Protein AF-A0A1B1B073-F1 (afdb_monomer_lite)

Organism: NCBI:txid68214

pLDDT: mean 86.2, std 16.4, range [30.25, 98.25]

Sequence (247 aa):
MLGPELAAQHLEIRRRDLDYCIETGWLAPVSHVQRTVWSGDRGHRKVVEVPMYRVGDLDALKDIPGVDWEAVQATKPGRPSPLRAFAQLAPKRAAIVRAFVDELRERFGLPVWTRFANLDNLWLIDWEPALDGTPSQDDVAALLAGNPAASRFADGIQLLSAQGEAIHWARRMLQPGVACVLDTETHALWGRVMEVAVVDAASGEVLLETLVNPQTPVTEGAFGNRRVRAFPQGIGGEPEGLRHSRA

Radius of gyration: 34.1 Å; chains: 1; bounding box: 89×31×100 Å

Secondary structure (DSSP, 8-state):
-B-HHHHHHHTTS-HHHHHHHHHTTS---SEEEEEEEEETTTTEEEEEEEEEB-HHHHHGGGG-TT--HHHHHT--TTSPPTTHHHHHHSPPHHHHHHHHHHHHHHHH-S-EEEEEETTTTEEEEEEPPPTT-PSPHHHHHHHHHH-TTTGGGGGGEEES-HHHHHHHHHHHHTSTTT-EEEEEEESSTTPPEEEEEEEETTT--EEEEEE---SSPPPHHHHTTS--PPPP---------------

Structure (mmCIF, N/CA/C/O backbone):
data_AF-A0A1B1B073-F1
#
_entry.id   AF-A0A1B1B073-F1
#
loop_
_atom_site.group_PDB
_atom_site.id
_atom_site.type_symbol
_atom_site.label_atom_id
_atom_site.label_alt_id
_atom_site.label_comp_id
_atom_site.label_asym_id
_atom_site.label_entity_id
_atom_site.label_seq_id
_atom_site.pdbx_PDB_ins_code
_atom_site.Cartn_x
_atom_site.Cartn_y
_atom_site.Cartn_z
_atom_site.occupancy
_atom_site.B_iso_or_equiv
_atom_site.auth_seq_id
_atom_site.auth_comp_id
_atom_site.auth_asym_id
_atom_site.auth_atom_id
_atom_site.pdbx_PDB_model_num
ATOM 1 N N . MET A 1 1 ? 22.660 -16.228 -19.343 1.00 91.88 1 MET A N 1
ATOM 2 C CA . MET A 1 1 ? 22.114 -14.972 -18.784 1.00 91.88 1 MET A CA 1
ATOM 3 C C . MET A 1 1 ? 23.271 -14.058 -18.456 1.00 91.88 1 MET A C 1
ATOM 5 O O . MET A 1 1 ? 24.322 -14.570 -18.087 1.00 91.88 1 MET A O 1
ATOM 9 N N . LEU A 1 2 ? 23.094 -12.750 -18.595 1.00 94.94 2 LEU A N 1
ATOM 10 C CA . LEU A 1 2 ? 24.144 -11.757 -18.378 1.00 94.94 2 LEU A CA 1
ATOM 11 C C . LEU A 1 2 ? 23.746 -10.817 -17.239 1.00 94.94 2 LEU A C 1
ATOM 13 O O . LEU A 1 2 ? 22.587 -10.421 -17.151 1.00 94.94 2 LEU A O 1
ATOM 17 N N . GLY A 1 3 ? 24.703 -10.481 -16.371 1.00 93.00 3 GLY A N 1
ATOM 18 C CA . GLY A 1 3 ? 24.547 -9.378 -15.418 1.00 93.00 3 GLY A CA 1
ATOM 19 C C . GLY A 1 3 ? 24.661 -8.017 -16.123 1.00 93.00 3 GLY A C 1
ATOM 20 O O . GLY A 1 3 ? 25.022 -7.982 -17.301 1.00 93.00 3 GLY A O 1
ATOM 21 N N . PRO A 1 4 ? 24.408 -6.891 -15.439 1.00 92.50 4 PRO A N 1
ATOM 22 C CA . PRO A 1 4 ? 24.262 -5.581 -16.079 1.00 92.50 4 PRO A CA 1
ATOM 23 C C . PRO A 1 4 ? 25.490 -5.114 -16.871 1.00 92.50 4 PRO A C 1
ATOM 25 O O . PRO A 1 4 ? 25.355 -4.569 -17.963 1.00 92.50 4 PRO A O 1
ATOM 28 N N . GLU A 1 5 ? 26.699 -5.345 -16.359 1.00 94.00 5 GLU A N 1
ATOM 29 C CA . GLU A 1 5 ? 27.939 -4.948 -17.034 1.00 94.00 5 GLU A CA 1
ATOM 30 C C . GLU A 1 5 ? 28.170 -5.769 -18.307 1.00 94.00 5 GLU A C 1
ATOM 32 O O . GLU A 1 5 ? 28.489 -5.207 -19.352 1.00 94.00 5 GLU A O 1
ATOM 37 N N . LEU A 1 6 ? 27.958 -7.087 -18.237 1.00 96.31 6 LEU A N 1
ATOM 38 C CA . LEU A 1 6 ? 28.093 -7.981 -19.391 1.00 96.31 6 LEU A CA 1
ATOM 39 C C . LEU A 1 6 ? 26.977 -7.757 -20.416 1.00 96.31 6 LEU A C 1
ATOM 41 O O . LEU A 1 6 ? 27.223 -7.859 -21.610 1.00 96.31 6 LEU A O 1
ATOM 45 N N . ALA A 1 7 ? 25.766 -7.425 -19.968 1.00 96.81 7 ALA A N 1
ATOM 46 C CA . ALA A 1 7 ? 24.651 -7.084 -20.842 1.00 96.81 7 ALA A CA 1
ATOM 47 C C . ALA A 1 7 ? 24.931 -5.796 -21.632 1.00 96.81 7 ALA A C 1
ATOM 49 O O . ALA A 1 7 ? 24.713 -5.756 -22.840 1.00 96.81 7 ALA A O 1
ATOM 50 N N . ALA A 1 8 ? 25.477 -4.766 -20.976 1.00 96.56 8 ALA A N 1
ATOM 51 C CA . ALA A 1 8 ? 25.891 -3.541 -21.657 1.00 96.56 8 ALA A CA 1
ATOM 52 C C . ALA A 1 8 ? 27.023 -3.804 -22.666 1.00 96.56 8 ALA A C 1
ATOM 54 O O . ALA A 1 8 ? 26.974 -3.292 -23.781 1.00 96.56 8 ALA A O 1
ATOM 55 N N . GLN A 1 9 ? 28.000 -4.647 -22.306 1.00 97.06 9 GLN A N 1
ATOM 56 C CA . GLN A 1 9 ? 29.073 -5.065 -23.217 1.00 97.06 9 GLN A CA 1
ATOM 57 C C . GLN A 1 9 ? 28.546 -5.849 -24.423 1.00 97.06 9 GLN A C 1
ATOM 59 O O . GLN A 1 9 ? 28.964 -5.570 -25.539 1.00 97.06 9 GLN A O 1
ATOM 64 N N . HIS A 1 10 ? 27.608 -6.778 -24.218 1.00 97.19 10 HIS A N 1
ATOM 65 C CA . HIS A 1 10 ? 26.970 -7.559 -25.287 1.00 97.19 10 HIS A CA 1
ATOM 66 C C . HIS A 1 10 ? 26.254 -6.674 -26.315 1.00 97.19 10 HIS A C 1
ATOM 68 O O . HIS A 1 10 ? 26.263 -6.958 -27.509 1.00 97.19 10 HIS A O 1
ATOM 74 N N . LEU A 1 11 ? 25.651 -5.578 -25.855 1.00 96.31 11 LEU A N 1
ATOM 75 C CA . LEU A 1 11 ? 25.004 -4.588 -26.718 1.00 96.31 11 LEU A CA 1
ATOM 76 C C . LEU A 1 11 ? 25.977 -3.554 -27.303 1.00 96.31 11 LEU A C 1
ATOM 78 O O . LEU A 1 11 ? 25.573 -2.778 -28.166 1.00 96.31 11 LEU A O 1
ATOM 82 N N . GLU A 1 12 ? 27.233 -3.544 -26.849 1.00 96.31 12 GLU A N 1
ATOM 83 C CA . GLU A 1 12 ? 28.253 -2.542 -27.188 1.00 96.31 12 GLU A CA 1
ATOM 84 C C . GLU A 1 12 ? 27.826 -1.108 -26.830 1.00 96.31 12 GLU A C 1
ATOM 86 O O . GLU A 1 12 ? 28.168 -0.138 -27.503 1.00 96.31 12 GLU A O 1
ATOM 91 N N . ILE A 1 13 ? 27.073 -0.961 -25.738 1.00 95.94 13 ILE A N 1
ATOM 92 C CA . ILE A 1 13 ? 26.587 0.330 -25.237 1.00 95.94 13 ILE A CA 1
ATOM 93 C C . ILE A 1 13 ? 27.156 0.623 -23.850 1.00 95.94 13 ILE A C 1
ATOM 95 O O . ILE A 1 13 ? 27.683 -0.249 -23.152 1.00 95.94 13 ILE A O 1
ATOM 99 N N . ARG A 1 14 ? 27.032 1.870 -23.391 1.00 95.44 14 ARG A N 1
ATOM 100 C CA . ARG A 1 14 ? 27.472 2.217 -22.036 1.00 95.44 14 ARG A CA 1
ATOM 101 C C . ARG A 1 14 ? 26.496 1.630 -21.022 1.00 95.44 14 ARG A C 1
ATOM 103 O O . ARG A 1 14 ? 25.300 1.513 -21.275 1.00 95.44 14 ARG A O 1
ATOM 110 N N . ARG A 1 15 ? 26.974 1.381 -19.799 1.00 94.25 15 ARG A N 1
ATOM 111 C CA . ARG A 1 15 ? 26.125 0.899 -18.695 1.00 94.25 15 ARG A CA 1
ATOM 112 C C . ARG A 1 15 ? 24.877 1.768 -18.483 1.00 94.25 15 ARG A C 1
ATOM 114 O O . ARG A 1 15 ? 23.812 1.225 -18.217 1.00 94.25 15 ARG A O 1
ATOM 121 N N . ARG A 1 16 ? 24.999 3.089 -18.652 1.00 92.19 16 ARG A N 1
ATOM 122 C CA . ARG A 1 16 ? 23.877 4.032 -18.532 1.00 92.19 16 ARG A CA 1
ATOM 123 C C . ARG A 1 16 ? 22.846 3.903 -19.659 1.00 92.19 16 ARG A C 1
ATOM 125 O O . ARG A 1 16 ? 21.679 4.187 -19.434 1.00 92.19 16 ARG A O 1
ATOM 132 N N . ASP A 1 17 ? 23.259 3.485 -20.852 1.00 94.62 17 ASP A N 1
ATOM 133 C CA . ASP A 1 17 ? 22.340 3.270 -21.972 1.00 94.62 17 ASP A CA 1
ATOM 134 C C . ASP A 1 17 ? 21.457 2.039 -21.706 1.00 94.62 17 ASP A C 1
ATOM 136 O O . ASP A 1 17 ? 20.248 2.102 -21.906 1.00 94.62 17 ASP A O 1
ATOM 140 N N . LEU A 1 18 ? 22.026 0.981 -21.112 1.00 94.12 18 LEU A N 1
ATOM 141 C CA . LEU A 1 18 ? 21.253 -0.161 -20.609 1.00 94.12 18 LEU A CA 1
ATOM 142 C C . LEU A 1 18 ? 20.228 0.260 -19.538 1.00 94.12 18 LEU A C 1
ATOM 144 O O . LEU A 1 18 ? 19.104 -0.234 -19.548 1.00 94.12 18 LEU A O 1
ATOM 148 N N . ASP A 1 19 ? 20.579 1.199 -18.645 1.00 90.19 19 ASP A N 1
ATOM 149 C CA . ASP A 1 19 ? 19.614 1.736 -17.671 1.00 90.19 19 ASP A CA 1
ATOM 150 C C . ASP A 1 19 ? 18.426 2.409 -18.361 1.00 90.19 19 ASP A C 1
ATOM 152 O O . ASP A 1 19 ? 17.308 2.263 -17.886 1.00 90.19 19 ASP A O 1
ATOM 156 N N . TYR A 1 20 ? 18.619 3.100 -19.491 1.00 91.31 20 TYR A N 1
ATOM 157 C CA . TYR A 1 20 ? 17.497 3.692 -20.227 1.00 91.31 20 TYR A CA 1
ATOM 158 C C . TYR A 1 20 ? 16.554 2.632 -20.813 1.00 91.31 20 TYR A C 1
ATOM 160 O O . TYR A 1 20 ? 15.341 2.834 -20.791 1.00 91.31 20 TYR A O 1
ATOM 168 N N . CYS A 1 21 ? 17.065 1.486 -21.270 1.00 91.06 21 CYS A N 1
ATOM 169 C CA . CYS A 1 21 ? 16.227 0.359 -21.708 1.00 91.06 21 CYS A CA 1
ATOM 170 C C . CYS A 1 21 ? 15.388 -0.224 -20.556 1.00 91.06 21 CYS A C 1
ATOM 172 O O . CYS A 1 21 ? 14.252 -0.649 -20.756 1.00 91.06 21 CYS A O 1
ATOM 174 N N . ILE A 1 22 ? 15.927 -0.211 -19.336 1.00 87.88 22 ILE A N 1
ATOM 175 C CA . ILE A 1 22 ? 15.214 -0.651 -18.129 1.00 87.88 22 ILE A CA 1
ATOM 176 C C . ILE A 1 22 ? 14.197 0.414 -17.688 1.00 87.88 22 ILE A C 1
ATOM 178 O O . ILE A 1 22 ? 13.040 0.096 -17.424 1.00 87.88 22 ILE A O 1
ATOM 182 N N . GLU A 1 23 ? 14.596 1.690 -17.655 1.00 81.50 23 GLU A N 1
ATOM 183 C CA . GLU A 1 23 ? 13.744 2.833 -17.285 1.00 81.50 23 GLU A CA 1
ATOM 184 C C . GLU A 1 23 ? 12.533 2.970 -18.230 1.00 81.50 23 GLU A C 1
ATOM 186 O O . GLU A 1 23 ? 11.438 3.313 -17.786 1.00 81.50 23 GLU A O 1
ATOM 191 N N . THR A 1 24 ? 12.703 2.655 -19.518 1.00 83.62 24 THR A N 1
ATOM 192 C CA . THR A 1 24 ? 11.617 2.607 -20.518 1.00 83.62 24 THR A CA 1
ATOM 193 C C . THR A 1 24 ? 10.752 1.348 -20.423 1.00 83.62 24 THR A C 1
ATOM 195 O O . THR A 1 24 ? 9.650 1.315 -20.970 1.00 83.62 24 THR A O 1
ATOM 198 N N . GLY A 1 25 ? 11.203 0.324 -19.694 1.00 82.81 25 GLY A N 1
ATOM 199 C CA . GLY A 1 25 ? 10.526 -0.965 -19.568 1.00 82.81 25 GLY A CA 1
ATOM 200 C C . GLY A 1 25 ? 10.685 -1.891 -20.772 1.00 82.81 25 GLY A C 1
ATOM 201 O O . GLY A 1 25 ? 9.964 -2.880 -20.853 1.00 82.81 25 GLY A O 1
ATOM 202 N N . TRP A 1 26 ? 11.597 -1.588 -21.697 1.00 89.12 26 TRP A N 1
ATOM 203 C CA . TRP A 1 26 ? 11.923 -2.468 -22.824 1.00 89.12 26 TRP A CA 1
ATOM 204 C C . TRP A 1 26 ? 12.717 -3.700 -22.396 1.00 89.12 26 TRP A C 1
ATOM 206 O O . TRP A 1 26 ? 12.694 -4.718 -23.079 1.00 89.12 26 TRP A O 1
ATOM 216 N N . LEU A 1 27 ? 13.405 -3.613 -21.257 1.00 90.62 27 LEU A N 1
ATOM 217 C CA . LEU A 1 27 ? 14.181 -4.701 -20.683 1.00 90.62 27 LEU A CA 1
ATOM 218 C C . LEU A 1 27 ? 13.813 -4.899 -19.210 1.00 90.62 27 LEU A C 1
ATOM 220 O O . LEU A 1 27 ? 13.849 -3.953 -18.423 1.00 90.62 27 LEU A O 1
ATOM 224 N N . ALA A 1 28 ? 13.526 -6.141 -18.826 1.00 87.81 28 ALA A N 1
ATOM 225 C CA . ALA A 1 28 ? 13.315 -6.548 -17.440 1.00 87.81 28 ALA A CA 1
ATOM 226 C C . ALA A 1 28 ? 14.222 -7.742 -17.094 1.00 87.81 28 ALA A C 1
ATOM 228 O O . ALA A 1 28 ? 14.492 -8.577 -17.963 1.00 87.81 28 ALA A O 1
ATOM 229 N N . PRO A 1 29 ? 14.729 -7.843 -15.853 1.00 90.94 29 PRO A N 1
ATOM 230 C CA . PRO A 1 29 ? 15.495 -9.006 -15.433 1.00 90.94 29 PRO A CA 1
ATOM 231 C C . PRO A 1 29 ? 14.598 -10.238 -15.328 1.00 90.94 29 PRO A C 1
ATOM 233 O O . PRO A 1 29 ? 13.444 -10.155 -14.917 1.00 90.94 29 PRO A O 1
ATOM 236 N N . VAL A 1 30 ? 15.155 -11.401 -15.651 1.00 92.00 30 VAL A N 1
ATOM 237 C CA . VAL A 1 30 ? 14.448 -12.688 -15.544 1.00 92.00 30 VAL A CA 1
ATOM 238 C C . VAL A 1 30 ? 14.753 -13.427 -14.244 1.00 92.00 30 VAL A C 1
ATOM 240 O O . VAL A 1 30 ? 14.056 -14.374 -13.892 1.00 92.00 30 VAL A O 1
ATOM 243 N N . SER A 1 31 ? 15.819 -13.033 -13.547 1.00 89.50 31 SER A N 1
ATOM 244 C CA . SER A 1 31 ? 16.204 -13.565 -12.240 1.00 89.50 31 SER A CA 1
ATOM 245 C C . SER A 1 31 ? 17.196 -12.625 -11.552 1.00 89.50 31 SER A C 1
ATOM 247 O O . SER A 1 31 ? 17.778 -11.754 -12.197 1.00 89.50 31 SER A O 1
ATOM 249 N N . HIS A 1 32 ? 17.469 -12.867 -10.271 1.00 91.88 32 HIS A N 1
ATOM 250 C CA . HIS A 1 32 ? 18.504 -12.174 -9.503 1.00 91.88 32 HIS A CA 1
ATOM 251 C C . HIS A 1 32 ? 19.508 -13.182 -8.935 1.00 91.88 32 HIS A C 1
ATOM 253 O O . HIS A 1 32 ? 19.156 -14.326 -8.649 1.00 91.88 32 HIS A O 1
ATOM 259 N N . VAL A 1 33 ? 20.770 -12.773 -8.792 1.00 91.19 33 VAL A N 1
ATOM 260 C CA . VAL A 1 33 ? 21.813 -13.567 -8.123 1.00 91.19 33 VAL A CA 1
ATOM 261 C C . VAL A 1 33 ? 22.460 -12.757 -7.011 1.00 91.19 33 VAL A C 1
ATOM 263 O O . VAL A 1 33 ? 22.791 -11.587 -7.195 1.00 91.19 33 VAL A O 1
ATOM 266 N N . GLN A 1 34 ? 22.673 -13.378 -5.855 1.00 90.81 34 GLN A N 1
ATOM 267 C CA . GLN A 1 34 ? 23.371 -12.729 -4.752 1.00 90.81 34 GLN A CA 1
ATOM 268 C C . GLN A 1 34 ? 24.872 -12.690 -5.024 1.00 90.81 34 GLN A C 1
ATOM 270 O O . GLN A 1 34 ? 25.499 -13.705 -5.334 1.00 90.81 34 GLN A O 1
ATOM 275 N N . ARG A 1 35 ? 25.467 -11.507 -4.885 1.00 87.00 35 ARG A N 1
ATOM 276 C CA . ARG A 1 35 ? 26.902 -11.297 -5.040 1.00 87.00 35 ARG A CA 1
ATOM 277 C C . ARG A 1 35 ? 27.448 -10.526 -3.854 1.00 87.00 35 ARG A C 1
ATOM 279 O O . ARG A 1 35 ? 26.943 -9.469 -3.493 1.00 87.00 35 ARG A O 1
ATOM 286 N N . THR A 1 36 ? 28.533 -11.027 -3.281 1.00 88.25 36 THR A N 1
ATOM 287 C CA . THR A 1 36 ? 29.285 -10.284 -2.270 1.00 88.25 36 THR A CA 1
ATOM 288 C C . THR A 1 36 ? 30.206 -9.292 -2.968 1.00 88.25 36 THR A C 1
ATOM 290 O O . THR A 1 36 ? 31.103 -9.688 -3.713 1.00 88.25 36 THR A O 1
ATOM 293 N N . VAL A 1 37 ? 29.988 -8.005 -2.720 1.00 82.75 37 VAL A N 1
ATOM 294 C CA . VAL A 1 37 ? 30.794 -6.895 -3.235 1.00 82.75 37 VAL A CA 1
ATOM 295 C C . VAL A 1 37 ? 31.501 -6.171 -2.094 1.00 82.75 37 VAL A C 1
ATOM 297 O O . VAL A 1 37 ? 31.100 -6.249 -0.931 1.00 82.75 37 VAL A O 1
ATOM 300 N N . TRP A 1 38 ? 32.583 -5.478 -2.430 1.00 78.00 38 TRP A N 1
ATOM 301 C CA . TRP A 1 38 ? 33.307 -4.608 -1.511 1.00 78.00 38 TRP A CA 1
ATOM 302 C C . TRP A 1 38 ? 32.765 -3.184 -1.644 1.00 78.00 38 TRP A C 1
ATOM 304 O O . TRP A 1 38 ? 32.666 -2.679 -2.760 1.00 78.00 38 TRP A O 1
ATOM 314 N N . SER A 1 39 ? 32.377 -2.555 -0.533 1.00 75.75 39 SER A N 1
ATOM 315 C CA . SER A 1 39 ? 31.729 -1.238 -0.536 1.00 75.75 39 SER A CA 1
ATOM 316 C C . SER A 1 39 ? 32.400 -0.260 0.434 1.00 75.75 39 SER A C 1
ATOM 318 O O . SER A 1 39 ? 32.726 -0.618 1.569 1.00 75.75 39 SER A O 1
ATOM 320 N N . GLY A 1 40 ? 32.538 0.996 -0.006 1.00 67.94 40 GLY A N 1
ATOM 321 C CA . GLY A 1 40 ? 33.050 2.132 0.771 1.00 67.94 40 GLY A CA 1
ATOM 322 C C . GLY A 1 40 ? 34.578 2.208 0.903 1.00 67.94 40 GLY A C 1
ATOM 323 O O . GLY A 1 40 ? 35.280 1.213 0.743 1.00 67.94 40 GLY A O 1
ATOM 324 N N . ASP A 1 41 ? 35.082 3.393 1.265 1.00 63.00 41 ASP A N 1
ATOM 325 C CA . ASP A 1 41 ? 36.524 3.706 1.335 1.00 63.00 41 ASP A CA 1
ATOM 326 C C . ASP A 1 41 ? 37.293 2.892 2.386 1.00 63.00 41 ASP A C 1
ATOM 328 O O . ASP A 1 41 ? 38.488 2.652 2.245 1.00 63.00 41 ASP A O 1
ATOM 332 N N . ARG A 1 42 ? 36.610 2.438 3.445 1.00 65.69 42 ARG A N 1
ATOM 333 C CA . ARG A 1 42 ? 37.186 1.547 4.472 1.00 65.69 42 ARG A CA 1
ATOM 334 C C . ARG A 1 42 ? 36.864 0.075 4.258 1.00 65.69 42 ARG A C 1
ATOM 336 O O . ARG A 1 42 ? 37.293 -0.744 5.059 1.00 65.69 42 ARG A O 1
ATOM 343 N N . GLY A 1 43 ? 36.123 -0.241 3.197 1.00 66.38 43 GLY A N 1
ATOM 344 C CA . GLY A 1 43 ? 35.931 -1.595 2.727 1.00 66.38 43 GLY A CA 1
ATOM 345 C C . GLY A 1 43 ? 35.191 -2.526 3.681 1.00 66.38 43 GLY A C 1
ATOM 346 O O . GLY A 1 43 ? 35.775 -3.131 4.573 1.00 66.38 43 GLY A O 1
ATOM 347 N N . HIS A 1 44 ? 33.895 -2.704 3.455 1.00 79.62 44 HIS A N 1
ATOM 348 C CA . HIS A 1 44 ? 33.149 -3.799 4.068 1.00 79.62 44 HIS A CA 1
ATOM 349 C C . HIS A 1 44 ? 32.492 -4.661 2.993 1.00 79.62 44 HIS A C 1
ATOM 351 O O . HIS A 1 44 ? 32.152 -4.191 1.903 1.00 79.62 44 HIS A O 1
ATOM 357 N N . ARG A 1 45 ? 32.324 -5.949 3.308 1.00 83.38 45 ARG A N 1
ATOM 358 C CA . ARG A 1 45 ? 31.571 -6.881 2.468 1.00 83.38 45 ARG A CA 1
ATOM 359 C C . ARG A 1 45 ? 30.087 -6.556 2.575 1.00 83.38 45 ARG A C 1
ATOM 361 O O . ARG A 1 45 ? 29.532 -6.564 3.669 1.00 83.38 45 ARG A O 1
ATOM 368 N N . LYS A 1 46 ? 29.454 -6.320 1.432 1.00 82.62 46 LYS A N 1
ATOM 369 C CA . LYS A 1 46 ? 28.006 -6.173 1.296 1.00 82.62 46 LYS A CA 1
ATOM 370 C C . LYS A 1 46 ? 27.501 -7.236 0.327 1.00 82.62 46 LYS A C 1
ATOM 372 O O . LYS A 1 46 ? 28.083 -7.412 -0.740 1.00 82.62 46 LYS A O 1
ATOM 377 N N . VAL A 1 47 ? 26.435 -7.942 0.689 1.00 84.25 47 VAL A N 1
ATOM 378 C CA . VAL A 1 47 ? 25.709 -8.809 -0.248 1.00 84.25 47 VAL A CA 1
ATOM 379 C C . VAL A 1 47 ? 24.733 -7.923 -1.015 1.00 84.25 47 VAL A C 1
ATOM 381 O O . VAL A 1 47 ? 23.990 -7.150 -0.411 1.00 84.25 47 VAL A O 1
ATOM 384 N N . VAL A 1 48 ? 24.784 -7.984 -2.341 1.00 83.06 48 VAL A N 1
ATOM 385 C CA . VAL A 1 48 ? 23.870 -7.270 -3.236 1.00 83.06 48 VAL A CA 1
ATOM 386 C C . VAL A 1 48 ? 23.201 -8.259 -4.173 1.00 83.06 48 VAL A C 1
ATOM 388 O O . VAL A 1 48 ? 23.810 -9.254 -4.568 1.00 83.06 48 VAL A O 1
ATOM 391 N N . GLU A 1 49 ? 21.962 -7.976 -4.545 1.00 86.88 49 GLU A N 1
ATOM 392 C CA . GLU A 1 49 ? 21.272 -8.720 -5.590 1.00 86.88 49 GLU A CA 1
ATOM 393 C C . GLU A 1 49 ? 21.595 -8.113 -6.951 1.00 86.88 49 GLU A C 1
ATOM 395 O O . GLU A 1 49 ? 21.473 -6.907 -7.166 1.00 86.88 49 GLU A O 1
ATOM 400 N N . VAL A 1 50 ? 22.071 -8.956 -7.862 1.00 88.69 50 VAL A N 1
ATOM 401 C CA . VAL A 1 50 ? 22.458 -8.567 -9.215 1.00 88.69 50 VAL A CA 1
ATOM 402 C C . VAL A 1 50 ? 21.398 -9.084 -10.189 1.00 88.69 50 VAL A C 1
ATOM 404 O O . VAL A 1 50 ? 21.200 -10.301 -10.256 1.00 88.69 50 VAL A O 1
ATOM 407 N N . PRO A 1 51 ? 20.723 -8.203 -10.949 1.00 91.88 51 PRO A N 1
ATOM 408 C CA . PRO A 1 51 ? 19.736 -8.619 -11.938 1.00 91.88 51 PRO A CA 1
ATOM 409 C C . PRO A 1 51 ? 20.395 -9.331 -13.121 1.00 91.88 51 PRO A C 1
ATOM 411 O O . PRO A 1 51 ? 21.468 -8.936 -13.582 1.00 91.88 51 PRO A O 1
ATOM 414 N N . MET A 1 52 ? 19.732 -10.367 -13.628 1.00 96.19 52 MET A N 1
ATOM 415 C CA . MET A 1 52 ? 20.198 -11.199 -14.734 1.00 96.19 52 MET A CA 1
ATOM 416 C C . MET A 1 52 ? 19.227 -11.129 -15.912 1.00 96.19 52 MET A C 1
ATOM 418 O O . MET A 1 52 ? 18.019 -11.293 -15.744 1.00 96.19 52 MET A O 1
ATOM 422 N N . TYR A 1 53 ? 19.771 -10.953 -17.114 1.00 95.31 53 TYR A N 1
ATOM 423 C CA . TYR A 1 53 ? 19.014 -10.791 -18.359 1.00 95.31 53 TYR A CA 1
ATOM 424 C C . TYR A 1 53 ? 19.251 -11.974 -19.304 1.00 95.31 53 TYR A C 1
ATOM 426 O O . TYR A 1 53 ? 20.358 -12.536 -19.352 1.00 95.31 53 TYR A O 1
ATOM 434 N N . ARG A 1 54 ? 18.233 -12.385 -20.068 1.00 96.06 54 ARG A N 1
ATOM 435 C CA . ARG A 1 54 ? 18.430 -13.371 -21.143 1.00 96.06 54 ARG A CA 1
ATOM 436 C C . ARG A 1 54 ? 19.074 -12.683 -22.337 1.00 96.06 54 ARG A C 1
ATOM 438 O O . ARG A 1 54 ? 18.766 -11.540 -22.638 1.00 96.06 54 ARG A O 1
ATOM 445 N N . VAL A 1 55 ? 19.953 -13.407 -23.027 1.00 96.44 55 VAL A N 1
ATOM 446 C CA . VAL A 1 55 ? 20.631 -12.889 -24.226 1.00 96.44 55 VAL A CA 1
ATOM 447 C C . VAL A 1 55 ? 19.616 -12.573 -25.327 1.00 96.44 55 VAL A C 1
ATOM 449 O O . VAL A 1 55 ? 19.698 -11.508 -25.915 1.00 96.44 55 VAL A O 1
ATOM 452 N N . GLY A 1 56 ? 18.590 -13.416 -25.503 1.00 94.81 56 GLY A N 1
ATOM 453 C CA . GLY A 1 56 ? 17.519 -13.154 -26.472 1.00 94.81 56 GLY A CA 1
ATOM 454 C C . GLY A 1 56 ? 16.741 -11.859 -26.208 1.00 94.81 56 GLY A C 1
ATOM 455 O O . GLY A 1 56 ? 16.442 -11.143 -27.155 1.00 94.81 56 GLY A O 1
ATOM 456 N N . ASP A 1 57 ? 16.481 -11.513 -24.940 1.00 93.88 57 ASP A N 1
ATOM 457 C CA . ASP A 1 57 ? 15.805 -10.252 -24.589 1.00 93.88 57 ASP A CA 1
ATOM 458 C C . ASP A 1 57 ? 16.702 -9.039 -24.885 1.00 93.88 57 ASP A C 1
ATOM 460 O O . ASP A 1 57 ? 16.208 -7.976 -25.243 1.00 93.88 57 ASP A O 1
ATOM 464 N N . LEU A 1 58 ? 18.027 -9.196 -24.755 1.00 96.38 58 LEU A N 1
ATOM 465 C CA . LEU A 1 58 ? 18.995 -8.161 -25.123 1.00 96.38 58 LEU A CA 1
ATOM 466 C C . LEU A 1 58 ? 19.063 -7.991 -26.643 1.00 96.38 58 LEU A C 1
ATOM 468 O O . LEU A 1 58 ? 19.007 -6.865 -27.124 1.00 96.38 58 LEU A O 1
ATOM 472 N N . ASP A 1 59 ? 19.152 -9.086 -27.398 1.00 95.88 59 ASP A N 1
ATOM 473 C CA . ASP A 1 59 ? 19.207 -9.039 -28.861 1.00 95.88 59 ASP A CA 1
ATOM 474 C C . ASP A 1 59 ? 17.947 -8.388 -29.446 1.00 95.88 59 ASP A C 1
ATOM 476 O O . ASP A 1 59 ? 18.058 -7.517 -30.307 1.00 95.88 59 ASP A O 1
ATOM 480 N N . ALA A 1 60 ? 16.773 -8.707 -28.891 1.00 94.25 60 ALA A N 1
ATOM 481 C CA . ALA A 1 60 ? 15.493 -8.127 -29.295 1.00 94.25 60 ALA A CA 1
ATOM 482 C C . ALA A 1 60 ? 15.411 -6.599 -29.109 1.00 94.25 60 ALA A C 1
ATOM 484 O O . ALA A 1 60 ? 14.599 -5.946 -29.764 1.00 94.25 60 ALA A O 1
ATOM 485 N N . LEU A 1 61 ? 16.251 -5.993 -28.255 1.00 94.38 61 LEU A N 1
ATOM 486 C CA . LEU A 1 61 ? 16.291 -4.533 -28.126 1.00 94.38 61 LEU A CA 1
ATOM 487 C C . LEU A 1 61 ? 16.696 -3.867 -29.443 1.00 94.38 61 LEU A C 1
ATOM 489 O O . LEU A 1 61 ? 16.153 -2.815 -29.776 1.00 94.38 61 LEU A O 1
ATOM 493 N N . LYS A 1 62 ? 17.602 -4.486 -30.212 1.00 91.12 62 LYS A N 1
ATOM 494 C CA . LYS A 1 62 ? 18.102 -3.931 -31.481 1.00 91.12 62 LYS A CA 1
ATOM 495 C C . LYS A 1 62 ? 17.003 -3.785 -32.538 1.00 91.12 62 LYS A C 1
ATOM 497 O O . LYS A 1 62 ? 17.143 -2.972 -33.446 1.00 91.12 62 LYS A O 1
ATOM 502 N N . ASP A 1 63 ? 15.895 -4.499 -32.363 1.00 92.19 63 ASP A N 1
ATOM 503 C CA . ASP A 1 63 ? 14.751 -4.483 -33.271 1.00 92.19 63 ASP A CA 1
ATOM 504 C C . ASP A 1 63 ? 13.695 -3.425 -32.899 1.00 92.19 63 ASP A C 1
ATOM 506 O O . ASP A 1 63 ? 12.684 -3.296 -33.591 1.00 92.19 63 ASP A O 1
ATOM 510 N N . ILE A 1 64 ? 13.896 -2.651 -31.822 1.00 89.94 64 ILE A N 1
ATOM 511 C CA . ILE A 1 64 ? 12.937 -1.622 -31.392 1.00 89.94 64 ILE A CA 1
ATOM 512 C C . ILE A 1 64 ? 12.813 -0.527 -32.466 1.00 89.94 64 ILE A C 1
ATOM 514 O O . ILE A 1 64 ? 13.787 0.185 -32.739 1.00 89.94 64 ILE A O 1
ATOM 518 N N . PRO A 1 65 ? 11.612 -0.322 -33.045 1.00 87.75 65 PRO A N 1
ATOM 519 C CA . PRO A 1 65 ? 11.416 0.674 -34.089 1.00 87.75 65 PRO A CA 1
ATOM 520 C C . PRO A 1 65 ? 11.711 2.097 -33.607 1.00 87.75 65 PRO A C 1
ATOM 522 O O . PRO A 1 65 ? 11.308 2.503 -32.517 1.00 87.75 65 PRO A O 1
ATOM 525 N N . GLY A 1 66 ? 12.368 2.883 -34.460 1.00 88.50 66 GLY A N 1
ATOM 526 C CA . GLY A 1 66 ? 12.649 4.298 -34.201 1.00 88.50 66 GLY A CA 1
ATOM 527 C C . GLY A 1 66 ? 13.871 4.566 -33.320 1.00 88.50 66 GLY A C 1
ATOM 528 O O . GLY A 1 66 ? 14.174 5.731 -33.065 1.00 88.50 66 GLY A O 1
ATOM 529 N N . VAL A 1 67 ? 14.591 3.529 -32.883 1.00 92.25 67 VAL A N 1
ATOM 530 C CA . VAL A 1 67 ? 15.865 3.672 -32.172 1.00 92.25 67 VAL A CA 1
ATOM 531 C C . VAL A 1 67 ? 17.026 3.500 -33.149 1.00 92.25 67 VAL A C 1
ATOM 533 O O . VAL A 1 67 ? 17.173 2.461 -33.785 1.00 92.25 67 VAL A O 1
ATOM 536 N N . ASP A 1 68 ? 17.878 4.518 -33.241 1.00 93.88 68 ASP A N 1
ATOM 537 C CA . ASP A 1 68 ? 19.147 4.439 -33.968 1.00 93.88 68 ASP A CA 1
ATOM 538 C C . ASP A 1 68 ? 20.216 3.795 -33.071 1.00 93.88 68 ASP A C 1
ATOM 540 O O . ASP A 1 68 ? 20.910 4.469 -32.303 1.00 93.88 68 ASP A O 1
ATOM 544 N N . TRP A 1 69 ? 20.303 2.465 -33.119 1.00 94.31 69 TRP A N 1
ATOM 545 C CA . TRP A 1 69 ? 21.227 1.695 -32.284 1.00 94.31 69 TRP A CA 1
ATOM 546 C C . TRP A 1 69 ? 22.698 1.944 -32.614 1.00 94.31 69 TRP A C 1
ATOM 548 O O . TRP A 1 69 ? 23.526 1.915 -31.703 1.00 94.31 69 TRP A O 1
ATOM 558 N N . GLU A 1 70 ? 23.023 2.268 -33.865 1.00 94.50 70 GLU A N 1
ATOM 559 C CA . GLU A 1 70 ? 24.385 2.630 -34.263 1.00 94.50 70 GLU A CA 1
ATOM 560 C C . GLU A 1 70 ? 24.805 3.946 -33.588 1.00 94.50 70 GLU A C 1
ATOM 562 O O . GLU A 1 70 ? 25.883 4.037 -32.993 1.00 94.50 70 GLU A O 1
ATOM 567 N N . ALA A 1 71 ? 23.917 4.947 -33.559 1.00 95.00 71 ALA A N 1
ATOM 568 C CA . ALA A 1 71 ? 24.165 6.188 -32.828 1.00 95.00 71 ALA A CA 1
ATOM 569 C C . ALA A 1 71 ? 24.287 5.970 -31.310 1.00 95.00 71 ALA A C 1
ATOM 571 O O . ALA A 1 71 ? 25.104 6.625 -30.649 1.00 95.00 71 ALA A O 1
ATOM 572 N N . VAL A 1 72 ? 23.502 5.051 -30.734 1.00 95.69 72 VAL A N 1
ATOM 573 C CA . VAL A 1 72 ? 23.614 4.693 -29.310 1.00 95.69 72 VAL A CA 1
ATOM 574 C C . VAL A 1 72 ? 24.991 4.089 -29.017 1.00 95.69 72 VAL A C 1
ATOM 576 O O . VAL A 1 72 ? 25.676 4.578 -28.115 1.00 95.69 72 VAL A O 1
ATOM 579 N N . GLN A 1 73 ? 25.435 3.107 -29.805 1.00 95.62 73 GLN A N 1
ATOM 580 C CA . GLN A 1 73 ? 26.755 2.473 -29.669 1.00 95.62 73 GLN A CA 1
ATOM 581 C C . GLN A 1 73 ? 27.905 3.476 -29.856 1.00 95.62 73 GLN A C 1
ATOM 583 O O . GLN A 1 73 ? 28.881 3.472 -29.105 1.00 95.62 73 GLN A O 1
ATOM 588 N N . ALA A 1 74 ? 27.767 4.419 -30.793 1.00 95.81 74 ALA A N 1
ATOM 589 C CA . ALA A 1 74 ? 28.763 5.458 -31.053 1.00 95.81 74 ALA A CA 1
ATOM 590 C C . ALA A 1 74 ? 28.801 6.586 -29.994 1.00 95.81 74 ALA A C 1
ATOM 592 O O . ALA A 1 74 ? 29.619 7.515 -30.093 1.00 95.81 74 ALA A O 1
ATOM 593 N N . THR A 1 75 ? 27.931 6.562 -28.975 1.00 95.44 75 THR A N 1
ATOM 594 C CA . THR A 1 75 ? 27.808 7.684 -28.036 1.00 95.44 75 THR A CA 1
ATOM 595 C C . THR A 1 75 ? 29.028 7.808 -27.113 1.00 95.44 75 THR A C 1
ATOM 597 O O . THR A 1 75 ? 29.280 6.994 -26.225 1.00 95.44 75 THR A O 1
ATOM 600 N N . LYS A 1 76 ? 29.757 8.922 -27.246 1.00 90.56 76 LYS A N 1
ATOM 601 C CA . LYS A 1 76 ? 30.967 9.212 -26.456 1.00 90.56 76 LYS A CA 1
ATOM 602 C C . LYS A 1 76 ? 30.672 9.487 -24.967 1.00 90.56 76 LYS A C 1
ATOM 604 O O . LYS A 1 76 ? 29.594 9.991 -24.627 1.00 90.56 76 LYS A O 1
ATOM 609 N N . PRO A 1 77 ? 31.633 9.241 -24.054 1.00 88.19 77 PRO A N 1
ATOM 610 C CA . PRO A 1 77 ? 31.534 9.673 -22.658 1.00 88.19 77 PRO A CA 1
ATOM 611 C C . PRO A 1 77 ? 31.202 11.168 -22.527 1.00 88.19 77 PRO A C 1
ATOM 613 O O . PRO A 1 77 ? 31.686 11.994 -23.299 1.00 88.19 77 PRO A O 1
ATOM 616 N N . GLY A 1 78 ? 30.334 11.517 -21.574 1.00 87.75 78 GLY A N 1
ATOM 617 C CA . GLY A 1 78 ? 29.879 12.896 -21.345 1.00 87.75 78 GLY A CA 1
ATOM 618 C C . GLY A 1 78 ? 28.838 13.423 -22.343 1.00 87.75 78 GLY A C 1
ATOM 619 O O . GLY A 1 78 ? 28.275 14.492 -22.118 1.00 87.75 78 GLY A O 1
ATOM 620 N N . ARG A 1 79 ? 28.530 12.689 -23.424 1.00 91.88 79 ARG A N 1
ATOM 621 C CA . ARG A 1 79 ? 27.441 13.040 -24.348 1.00 91.88 79 ARG A CA 1
ATOM 622 C C . ARG A 1 79 ? 26.122 12.373 -23.937 1.00 91.88 79 ARG A C 1
ATOM 624 O O . ARG A 1 79 ? 26.140 11.213 -23.503 1.00 91.88 79 ARG A O 1
ATOM 631 N N . PRO A 1 80 ? 24.984 13.085 -24.063 1.00 90.38 80 PRO A N 1
ATOM 632 C CA . PRO A 1 80 ? 23.676 12.512 -23.774 1.00 90.38 80 PRO A CA 1
ATOM 633 C C . PRO A 1 80 ? 23.375 11.365 -24.743 1.00 90.38 80 PRO A C 1
ATOM 635 O O . PRO A 1 80 ? 23.676 11.458 -25.928 1.00 90.38 80 PRO A O 1
ATOM 638 N N . SER A 1 81 ? 22.796 10.287 -24.217 1.00 92.69 81 SER A N 1
ATOM 639 C CA . SER A 1 81 ? 22.348 9.140 -25.011 1.00 92.69 81 SER A CA 1
ATOM 640 C C . SER A 1 81 ? 21.155 9.497 -25.902 1.00 92.69 81 SER A C 1
ATOM 642 O O . SER A 1 81 ? 20.250 10.174 -25.399 1.00 92.69 81 SER A O 1
ATOM 644 N N . PRO A 1 82 ? 21.068 8.979 -27.141 1.00 92.50 82 PRO A N 1
ATOM 645 C CA . PRO A 1 82 ? 19.829 8.997 -27.922 1.00 92.50 82 PRO A CA 1
ATOM 646 C C . PRO A 1 82 ? 18.654 8.343 -27.176 1.00 92.50 82 PRO A C 1
ATOM 648 O O . PRO A 1 82 ? 17.529 8.840 -27.231 1.00 92.50 82 PRO A O 1
ATOM 651 N N . LEU A 1 83 ? 18.923 7.308 -26.366 1.00 92.31 83 LEU A N 1
ATOM 652 C CA . LEU A 1 83 ? 17.902 6.621 -25.563 1.00 92.31 83 LEU A CA 1
ATOM 653 C C . LEU A 1 83 ? 17.259 7.518 -24.493 1.00 92.31 83 LEU A C 1
ATOM 655 O O . LEU A 1 83 ? 16.162 7.234 -24.012 1.00 92.31 83 LEU A O 1
ATOM 659 N N . ARG A 1 84 ? 17.900 8.641 -24.137 1.00 88.69 84 ARG A N 1
ATOM 660 C CA . ARG A 1 84 ? 17.379 9.578 -23.134 1.00 88.69 84 ARG A CA 1
ATOM 661 C C . ARG A 1 84 ? 16.020 10.162 -23.532 1.00 88.69 84 ARG A C 1
ATOM 663 O O . ARG A 1 84 ? 15.217 10.431 -22.642 1.00 88.69 84 ARG A O 1
ATOM 670 N N . ALA A 1 85 ? 15.768 10.371 -24.825 1.00 86.12 85 ALA A N 1
ATOM 671 C CA . ALA A 1 85 ? 14.494 10.909 -25.305 1.00 86.12 85 ALA A CA 1
ATOM 672 C C . ALA A 1 85 ? 13.327 9.965 -24.974 1.00 86.12 85 ALA A C 1
ATOM 674 O O . ALA A 1 85 ? 12.286 10.408 -24.497 1.00 86.12 85 ALA A O 1
ATOM 675 N N . PHE A 1 86 ? 13.538 8.658 -25.125 1.00 83.31 86 PHE A N 1
ATOM 676 C CA . PHE A 1 86 ? 12.534 7.639 -24.823 1.00 83.31 86 PHE A CA 1
ATOM 677 C C . PHE A 1 86 ? 12.304 7.491 -23.318 1.00 83.31 86 PHE A C 1
ATOM 679 O O . PHE A 1 86 ? 11.163 7.404 -22.870 1.00 83.31 86 PHE A O 1
ATOM 686 N N . ALA A 1 87 ? 13.365 7.564 -22.512 1.00 76.00 87 ALA A N 1
ATOM 687 C CA . ALA A 1 87 ? 13.242 7.519 -21.056 1.00 76.00 87 ALA A CA 1
ATOM 688 C C . ALA A 1 87 ? 12.500 8.735 -20.467 1.00 76.00 87 ALA A C 1
ATOM 690 O O . ALA A 1 87 ? 11.852 8.616 -19.433 1.00 76.00 87 ALA A O 1
ATOM 691 N N . GLN A 1 88 ? 12.560 9.906 -21.113 1.00 70.38 88 GLN A N 1
ATOM 692 C CA . GLN A 1 88 ? 11.754 11.068 -20.708 1.00 70.38 88 GLN A CA 1
ATOM 693 C C . GLN A 1 88 ? 10.259 10.884 -20.985 1.00 70.38 88 GLN A C 1
ATOM 695 O O . GLN A 1 88 ? 9.440 11.446 -20.259 1.00 70.38 88 GLN A O 1
ATOM 700 N N . LEU A 1 89 ? 9.919 10.122 -22.027 1.00 66.94 89 LEU A N 1
ATOM 701 C CA . LEU A 1 89 ? 8.540 9.815 -22.405 1.00 66.94 89 LEU A CA 1
ATOM 702 C C . LEU A 1 89 ? 7.952 8.673 -21.566 1.00 66.94 89 LEU A C 1
ATOM 704 O O . LEU A 1 89 ? 6.735 8.587 -21.419 1.00 66.94 89 LEU A O 1
ATOM 708 N N . ALA A 1 90 ? 8.799 7.816 -20.994 1.00 67.62 90 ALA A N 1
ATOM 709 C CA . ALA A 1 90 ? 8.358 6.751 -20.111 1.00 67.62 90 ALA A CA 1
ATOM 710 C C . ALA A 1 90 ? 7.770 7.322 -18.801 1.00 67.62 90 ALA A C 1
ATOM 712 O O . ALA A 1 90 ? 8.384 8.182 -18.155 1.00 67.62 90 ALA A O 1
ATOM 713 N N . PRO A 1 91 ? 6.588 6.852 -18.363 1.00 71.81 91 PRO A N 1
ATOM 714 C CA . PRO A 1 91 ? 6.007 7.295 -17.106 1.00 71.81 91 PRO A CA 1
ATOM 715 C C . PRO A 1 91 ? 6.914 6.901 -15.932 1.00 71.81 91 PRO A C 1
ATOM 717 O O . PRO A 1 91 ? 7.310 5.749 -15.769 1.00 71.81 91 PRO A O 1
ATOM 720 N N . LYS A 1 92 ? 7.253 7.880 -15.086 1.00 83.81 92 LYS A N 1
ATOM 721 C CA . LYS A 1 92 ? 8.095 7.658 -13.899 1.00 83.81 92 LYS A CA 1
ATOM 722 C C . LYS A 1 92 ? 7.391 6.731 -12.901 1.00 83.81 92 LYS A C 1
ATOM 724 O O . LYS A 1 92 ? 6.170 6.789 -12.777 1.00 83.81 92 LYS A O 1
ATOM 729 N N . ARG A 1 93 ? 8.160 6.001 -12.076 1.00 86.6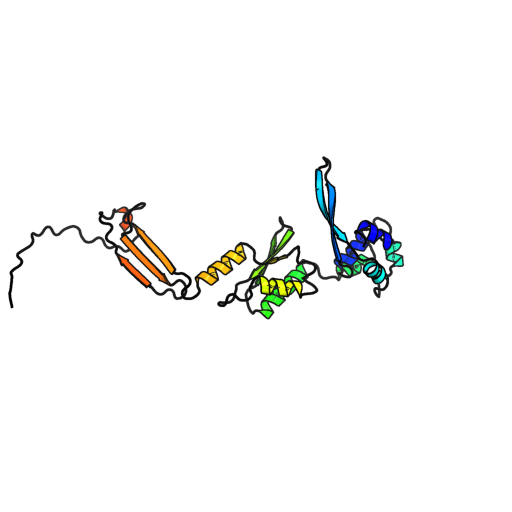9 93 ARG A N 1
ATOM 730 C CA . ARG A 1 93 ? 7.649 5.139 -10.979 1.00 86.69 93 ARG A CA 1
ATOM 731 C C . ARG A 1 93 ? 6.535 5.803 -10.164 1.00 86.69 93 ARG A C 1
ATOM 733 O O . ARG A 1 93 ? 5.509 5.186 -9.928 1.00 86.69 93 ARG A O 1
ATOM 740 N N . ALA A 1 94 ? 6.700 7.072 -9.787 1.00 90.56 94 ALA A N 1
ATOM 741 C CA . ALA A 1 94 ? 5.686 7.813 -9.032 1.00 90.56 94 ALA A CA 1
ATOM 742 C C . ALA A 1 94 ? 4.342 7.947 -9.772 1.00 90.56 94 ALA A C 1
ATOM 744 O O . ALA A 1 94 ? 3.293 7.853 -9.147 1.00 90.56 94 ALA A O 1
ATOM 745 N N . ALA A 1 95 ? 4.367 8.174 -11.088 1.00 92.50 95 ALA A N 1
ATOM 746 C CA . ALA A 1 95 ? 3.156 8.255 -11.901 1.00 92.50 95 ALA A CA 1
ATOM 747 C C . ALA A 1 95 ? 2.490 6.880 -12.027 1.00 92.50 95 ALA A C 1
ATOM 749 O O . ALA A 1 95 ? 1.277 6.779 -11.901 1.00 92.50 95 ALA A O 1
ATOM 750 N N . ILE A 1 96 ? 3.292 5.826 -12.193 1.00 93.44 96 ILE A N 1
ATOM 751 C CA . ILE A 1 96 ? 2.808 4.443 -12.286 1.00 93.44 96 ILE A CA 1
ATOM 752 C C . ILE A 1 96 ? 2.159 3.991 -10.973 1.00 93.44 96 ILE A C 1
ATOM 754 O O . ILE A 1 96 ? 1.052 3.466 -10.995 1.00 93.44 96 ILE A O 1
ATOM 758 N N . VAL A 1 97 ? 2.799 4.243 -9.826 1.00 95.69 97 VAL A N 1
ATOM 759 C CA . VAL A 1 97 ? 2.230 3.917 -8.507 1.00 95.69 97 VAL A CA 1
ATOM 760 C C . VAL A 1 97 ? 0.922 4.670 -8.273 1.00 95.69 97 VAL A C 1
ATOM 762 O O . VAL A 1 97 ? -0.042 4.084 -7.798 1.00 95.69 97 VAL A O 1
ATOM 765 N N . ARG A 1 98 ? 0.856 5.956 -8.634 1.00 96.56 98 ARG A N 1
ATOM 766 C CA . ARG A 1 98 ? -0.381 6.741 -8.505 1.00 96.56 98 ARG A CA 1
ATOM 767 C C . ARG A 1 98 ? -1.495 6.213 -9.406 1.00 96.56 98 ARG A C 1
ATOM 769 O O . ARG A 1 98 ? -2.606 6.071 -8.925 1.00 96.56 98 ARG A O 1
ATOM 776 N N . ALA A 1 99 ? -1.182 5.852 -10.649 1.00 96.31 99 ALA A N 1
ATOM 777 C CA . ALA A 1 99 ? -2.154 5.247 -11.556 1.00 96.31 99 ALA A CA 1
ATOM 778 C C . ALA A 1 99 ? -2.692 3.912 -11.014 1.00 96.31 99 ALA A C 1
ATOM 780 O O . ALA A 1 99 ? -3.887 3.661 -11.086 1.00 96.31 99 ALA A O 1
ATOM 781 N N . PHE A 1 100 ? -1.833 3.084 -10.412 1.00 97.38 100 PHE A N 1
ATOM 782 C CA . PHE A 1 100 ? -2.265 1.852 -9.746 1.00 97.38 100 PHE A CA 1
ATOM 783 C C . PHE A 1 100 ? -3.165 2.125 -8.529 1.00 97.38 100 PHE A C 1
ATOM 785 O O . PHE A 1 100 ? -4.147 1.427 -8.303 1.00 97.38 100 PHE A O 1
ATOM 792 N N . VAL A 1 101 ? -2.867 3.167 -7.750 1.00 97.94 101 VAL A N 1
ATOM 793 C CA . VAL A 1 101 ? -3.729 3.601 -6.638 1.00 97.94 101 VAL A CA 1
ATOM 794 C C . VAL A 1 101 ? -5.089 4.082 -7.141 1.00 97.94 101 VAL A C 1
ATOM 796 O O . VAL A 1 101 ? -6.101 3.784 -6.513 1.00 97.94 101 VAL A O 1
ATOM 799 N N . ASP A 1 102 ? -5.130 4.798 -8.263 1.00 97.62 102 ASP A N 1
ATOM 800 C CA . ASP A 1 102 ? -6.387 5.223 -8.880 1.00 97.62 102 ASP A CA 1
ATOM 801 C C . ASP A 1 102 ? -7.191 4.016 -9.395 1.00 97.62 102 ASP A C 1
ATOM 803 O O . ASP A 1 102 ? -8.386 3.933 -9.122 1.00 97.62 102 ASP A O 1
ATOM 807 N N . GLU A 1 103 ? -6.535 3.014 -9.994 1.00 96.31 103 GLU A N 1
ATOM 808 C CA . GLU A 1 103 ? -7.171 1.739 -10.363 1.00 96.31 103 GLU A CA 1
ATOM 809 C C . GLU A 1 103 ? -7.790 1.035 -9.144 1.00 96.31 103 GLU A C 1
ATOM 811 O O . GLU A 1 103 ? -8.926 0.567 -9.212 1.00 96.31 103 GLU A O 1
ATOM 816 N N . LEU A 1 104 ? -7.084 0.984 -8.007 1.00 96.62 104 LEU A N 1
ATOM 817 C CA . LEU A 1 104 ? -7.624 0.406 -6.770 1.00 96.62 104 LEU A CA 1
ATOM 818 C C . LEU A 1 104 ? -8.878 1.148 -6.290 1.00 96.62 104 LEU A C 1
ATOM 820 O O . LEU A 1 104 ? -9.864 0.507 -5.918 1.00 96.62 104 LEU A O 1
ATOM 824 N N . ARG A 1 105 ? -8.858 2.487 -6.315 1.00 96.50 105 ARG A N 1
ATOM 825 C CA . ARG A 1 105 ? -10.016 3.313 -5.933 1.00 96.50 105 ARG A CA 1
ATOM 826 C C . ARG A 1 105 ? -11.210 3.038 -6.831 1.00 96.50 105 ARG A C 1
ATOM 828 O O . ARG A 1 105 ? -12.310 2.849 -6.325 1.00 96.50 105 ARG A O 1
ATOM 835 N N . GLU A 1 106 ? -10.998 3.006 -8.142 1.00 96.00 106 GLU A N 1
ATOM 836 C CA . GLU A 1 106 ? -12.059 2.761 -9.119 1.00 96.00 106 GLU A CA 1
ATOM 837 C C . GLU A 1 106 ? -12.631 1.349 -8.989 1.00 96.00 106 GLU A C 1
ATOM 839 O O . GLU A 1 106 ? -13.847 1.166 -8.994 1.00 96.00 106 GLU A O 1
ATOM 844 N N . ARG A 1 107 ? -11.760 0.350 -8.830 1.00 95.56 107 ARG A N 1
ATOM 845 C CA . ARG A 1 107 ? -12.152 -1.058 -8.777 1.00 95.56 107 ARG A CA 1
ATOM 846 C C . ARG A 1 107 ? -12.956 -1.408 -7.531 1.00 95.56 107 ARG A C 1
ATOM 848 O O . ARG A 1 107 ? -13.903 -2.184 -7.631 1.00 95.56 107 ARG A O 1
ATOM 855 N N . PHE A 1 108 ? -12.555 -0.888 -6.374 1.00 94.12 108 PHE A N 1
ATOM 856 C CA . PHE A 1 108 ? -13.170 -1.248 -5.094 1.00 94.12 108 PHE A CA 1
ATOM 857 C C . PHE A 1 108 ? -14.124 -0.182 -4.552 1.00 94.12 108 PHE A C 1
ATOM 859 O O . PHE A 1 108 ? -14.895 -0.471 -3.645 1.00 94.12 108 PHE A O 1
ATOM 866 N N . GLY A 1 109 ? -14.107 1.038 -5.095 1.00 94.69 109 GLY A N 1
ATOM 867 C CA . GLY A 1 109 ? -14.948 2.134 -4.613 1.00 94.69 109 GLY A CA 1
ATOM 868 C C . GLY A 1 109 ? -14.589 2.599 -3.198 1.00 94.69 109 GLY A C 1
ATOM 869 O O . GLY A 1 109 ? -15.453 3.111 -2.488 1.00 94.69 109 GLY A O 1
ATOM 870 N N . LEU A 1 110 ? -13.336 2.405 -2.773 1.00 92.62 110 LEU A N 1
ATOM 871 C CA . LEU A 1 110 ? -12.872 2.672 -1.409 1.00 92.62 110 LEU A CA 1
ATOM 872 C C . LEU A 1 110 ? -11.816 3.785 -1.368 1.00 92.62 110 LEU A C 1
ATOM 874 O O . LEU A 1 110 ? -11.097 4.006 -2.350 1.00 92.62 110 LEU A O 1
ATOM 878 N N . PRO A 1 111 ? -11.666 4.479 -0.223 1.00 95.69 111 PRO A N 1
ATOM 879 C CA . PRO A 1 111 ? -10.529 5.353 0.009 1.00 95.69 111 PRO A CA 1
ATOM 880 C C . PRO A 1 111 ? -9.225 4.550 -0.011 1.00 95.69 111 PRO A C 1
ATOM 882 O O . PRO A 1 111 ? -8.990 3.691 0.834 1.00 95.69 111 PRO A O 1
ATOM 885 N N . VAL A 1 112 ? -8.357 4.876 -0.962 1.00 97.69 112 VAL A N 1
ATOM 886 C CA . VAL A 1 112 ? -6.982 4.365 -1.051 1.00 97.69 112 VAL A CA 1
ATOM 887 C C . VAL A 1 112 ? -6.052 5.564 -1.028 1.00 97.69 112 VAL A C 1
ATOM 889 O O . VAL A 1 112 ? -6.358 6.596 -1.633 1.00 97.69 112 VAL A O 1
ATOM 892 N N . TRP A 1 113 ? -4.912 5.473 -0.362 1.00 96.44 113 TRP A N 1
ATOM 893 C CA . TRP A 1 113 ? -3.891 6.514 -0.394 1.00 96.44 113 TRP A CA 1
ATOM 894 C C . TRP A 1 113 ? -2.502 5.916 -0.515 1.00 96.44 113 TRP A C 1
ATOM 896 O O . TRP A 1 113 ? -2.260 4.732 -0.298 1.00 96.44 113 TRP A O 1
ATOM 906 N N . THR A 1 114 ? -1.568 6.776 -0.904 1.00 97.75 114 THR A N 1
ATOM 907 C CA . THR A 1 114 ? -0.176 6.389 -1.031 1.00 97.75 114 THR A CA 1
ATOM 908 C C . THR A 1 114 ? 0.748 7.494 -0.566 1.00 97.75 114 THR A C 1
ATOM 910 O O . THR A 1 114 ? 0.461 8.684 -0.728 1.00 97.75 114 THR A O 1
ATOM 913 N N . ARG A 1 115 ? 1.884 7.092 -0.002 1.00 96.12 115 ARG A N 1
ATOM 914 C CA . ARG A 1 115 ? 2.981 7.991 0.343 1.00 96.12 115 ARG A CA 1
ATOM 915 C C . ARG A 1 115 ? 4.314 7.342 0.029 1.00 96.12 115 ARG A C 1
ATOM 917 O O . ARG A 1 115 ? 4.465 6.129 0.123 1.00 96.12 115 ARG A O 1
ATOM 924 N N . PHE A 1 116 ? 5.300 8.168 -0.288 1.00 94.56 116 PHE A N 1
ATOM 925 C CA . PHE A 1 116 ? 6.670 7.707 -0.441 1.00 94.56 116 PHE A CA 1
ATOM 926 C C . PHE A 1 116 ? 7.418 7.843 0.892 1.00 94.56 116 PHE A C 1
ATOM 928 O O . PHE A 1 116 ? 7.492 8.931 1.466 1.00 94.56 116 PHE A O 1
ATOM 935 N N . ALA A 1 117 ? 7.943 6.732 1.403 1.00 90.00 117 ALA A N 1
ATOM 936 C CA . ALA A 1 117 ? 8.776 6.672 2.595 1.00 90.00 117 ALA A CA 1
ATOM 937 C C . ALA A 1 117 ? 10.248 6.848 2.192 1.00 90.00 117 ALA A C 1
ATOM 939 O O . ALA A 1 117 ? 10.905 5.903 1.762 1.00 90.00 117 ALA A O 1
ATOM 940 N N . ASN A 1 118 ? 10.763 8.076 2.322 1.00 82.56 118 ASN A N 1
ATOM 941 C CA . ASN A 1 118 ? 12.105 8.443 1.848 1.00 82.56 118 ASN A CA 1
ATOM 942 C C . ASN A 1 118 ? 13.234 7.588 2.446 1.00 82.56 118 ASN A C 1
ATOM 944 O O . ASN A 1 118 ? 14.176 7.259 1.733 1.00 82.56 118 ASN A O 1
ATOM 948 N N . LEU A 1 119 ? 13.155 7.264 3.742 1.00 78.38 119 LEU A N 1
ATOM 949 C CA . LEU A 1 119 ? 14.213 6.532 4.448 1.00 78.38 119 LEU A CA 1
ATOM 950 C C . LEU A 1 119 ? 14.322 5.082 3.971 1.00 78.38 119 LEU A C 1
ATOM 952 O O . LEU A 1 119 ? 15.427 4.574 3.806 1.00 78.38 119 LEU A O 1
ATOM 956 N N . ASP A 1 120 ? 13.179 4.465 3.682 1.00 79.12 120 ASP A N 1
ATOM 957 C CA . ASP A 1 120 ? 13.092 3.062 3.278 1.00 79.12 120 ASP A CA 1
ATOM 958 C C . ASP A 1 120 ? 13.080 2.896 1.749 1.00 79.12 120 ASP A C 1
ATOM 960 O O . ASP A 1 120 ? 13.199 1.789 1.236 1.00 79.12 120 ASP A O 1
ATOM 964 N N . ASN A 1 121 ? 12.963 4.002 0.999 1.00 85.12 121 ASN A N 1
ATOM 965 C CA . ASN A 1 121 ? 12.831 4.028 -0.462 1.00 85.12 121 ASN A CA 1
ATOM 966 C C . ASN A 1 121 ? 11.620 3.215 -0.987 1.00 85.12 121 ASN A C 1
ATOM 968 O O . ASN A 1 121 ? 11.614 2.695 -2.115 1.00 85.12 121 ASN A O 1
ATOM 972 N N . LEU A 1 122 ? 10.560 3.150 -0.177 1.00 92.62 122 LEU A N 1
ATOM 973 C CA . LEU A 1 122 ? 9.330 2.407 -0.452 1.00 92.62 122 LEU A CA 1
ATOM 974 C C . LEU A 1 122 ? 8.159 3.341 -0.754 1.00 92.62 122 LEU A C 1
ATOM 976 O O . LEU A 1 122 ? 8.006 4.406 -0.156 1.00 92.62 122 LEU A O 1
ATOM 980 N N . TRP A 1 123 ? 7.294 2.911 -1.664 1.00 97.56 123 TRP A N 1
ATOM 981 C CA . TRP A 1 123 ? 5.936 3.431 -1.755 1.00 97.56 123 TRP A CA 1
ATOM 982 C C . TRP A 1 123 ? 5.052 2.620 -0.827 1.00 97.56 123 TRP A C 1
ATOM 984 O O . TRP A 1 123 ? 5.007 1.403 -0.939 1.00 97.56 123 TRP A O 1
ATOM 994 N N . LEU A 1 124 ? 4.358 3.293 0.078 1.00 97.81 124 LEU A N 1
ATOM 995 C CA . LEU A 1 124 ? 3.354 2.662 0.918 1.00 97.81 124 LEU A CA 1
ATOM 996 C C . LEU A 1 124 ? 1.994 2.885 0.273 1.00 97.81 124 LEU A C 1
ATOM 998 O O . LEU A 1 124 ? 1.697 4.011 -0.142 1.00 97.81 124 LEU A O 1
ATOM 1002 N N . ILE A 1 125 ? 1.199 1.828 0.173 1.00 98.25 125 ILE A N 1
ATOM 1003 C CA . ILE A 1 125 ? -0.179 1.879 -0.306 1.00 98.25 125 ILE A CA 1
ATOM 1004 C C . ILE A 1 125 ? -1.065 1.290 0.782 1.00 98.25 125 ILE A C 1
ATOM 1006 O O . ILE A 1 125 ? -0.902 0.133 1.165 1.00 98.25 125 ILE A O 1
ATOM 1010 N N . ASP A 1 126 ? -2.001 2.101 1.254 1.00 98.19 126 ASP A N 1
ATOM 1011 C CA . ASP A 1 126 ? -2.967 1.751 2.288 1.00 98.19 126 ASP A CA 1
ATOM 1012 C C . ASP A 1 126 ? -4.376 2.066 1.776 1.00 98.19 126 ASP A C 1
ATOM 1014 O O . ASP A 1 126 ? -4.561 2.913 0.893 1.00 98.19 126 ASP A O 1
ATOM 1018 N N . TRP A 1 127 ? -5.374 1.401 2.342 1.00 97.19 127 TRP A N 1
ATOM 1019 C CA . TRP A 1 127 ? -6.777 1.634 2.036 1.00 97.19 127 TRP A CA 1
ATOM 1020 C C . TRP A 1 127 ? -7.634 1.452 3.284 1.00 97.19 127 TRP A C 1
ATOM 1022 O O . TRP A 1 127 ? -7.190 0.914 4.298 1.00 97.19 127 TRP A O 1
ATOM 1032 N N . GLU A 1 128 ? -8.868 1.936 3.216 1.00 94.50 128 GLU A N 1
ATOM 1033 C CA . GLU A 1 128 ? -9.899 1.506 4.153 1.00 94.50 128 GLU A CA 1
ATOM 1034 C C . GLU A 1 128 ? -10.582 0.253 3.601 1.00 94.50 128 GLU A C 1
ATOM 1036 O O . GLU A 1 128 ? -11.012 0.278 2.446 1.00 94.50 128 GLU A O 1
ATOM 1041 N N . PRO A 1 129 ? -10.715 -0.830 4.386 1.00 93.00 129 PRO A N 1
ATOM 1042 C CA . PRO A 1 129 ? -11.456 -2.000 3.950 1.00 93.00 129 PRO A CA 1
ATOM 1043 C C . PRO A 1 129 ? -12.961 -1.723 4.018 1.00 93.00 129 PRO A C 1
ATOM 1045 O O . PRO A 1 129 ? -13.439 -0.963 4.869 1.00 93.00 129 PRO A O 1
ATOM 1048 N N . ALA A 1 130 ? -13.720 -2.391 3.158 1.00 90.25 130 ALA A N 1
ATOM 1049 C CA . ALA A 1 130 ? -15.161 -2.506 3.292 1.00 90.25 130 ALA A CA 1
ATOM 1050 C C . ALA A 1 130 ? -15.536 -3.248 4.589 1.00 90.25 130 ALA A C 1
ATOM 1052 O O . ALA A 1 130 ? -14.698 -3.859 5.257 1.00 90.25 130 ALA A O 1
ATOM 1053 N N . LEU A 1 131 ? -16.821 -3.202 4.957 1.00 83.31 131 LEU A N 1
ATOM 1054 C CA . LEU A 1 131 ? -17.323 -3.836 6.186 1.00 83.31 131 LEU A CA 1
ATOM 1055 C C . LEU A 1 131 ? -17.078 -5.352 6.213 1.00 83.31 131 LEU A C 1
ATOM 1057 O O . LEU A 1 131 ? -16.846 -5.922 7.275 1.00 83.31 131 LEU A O 1
ATOM 1061 N N . ASP A 1 132 ? -17.081 -5.993 5.045 1.00 86.00 132 ASP A N 1
ATOM 1062 C CA . ASP A 1 132 ? -16.777 -7.417 4.882 1.00 86.00 132 ASP A CA 1
ATOM 1063 C C . ASP A 1 132 ? -15.266 -7.728 4.869 1.00 86.00 132 ASP A C 1
ATOM 1065 O O . ASP A 1 132 ? -14.873 -8.888 4.757 1.00 86.00 132 ASP A O 1
ATOM 1069 N N . GLY A 1 133 ? -14.412 -6.709 5.005 1.00 86.81 133 GLY A N 1
ATOM 1070 C CA . GLY A 1 133 ? -12.956 -6.830 4.993 1.00 86.81 133 GLY A CA 1
ATOM 1071 C C . GLY A 1 133 ? -12.318 -6.777 3.604 1.00 86.81 133 GLY A C 1
ATOM 1072 O O . GLY A 1 133 ? -11.102 -6.942 3.510 1.00 86.81 133 GLY A O 1
ATOM 1073 N N . THR A 1 134 ? -13.091 -6.545 2.540 1.00 90.75 134 THR A N 1
ATOM 1074 C CA . THR A 1 134 ? -12.572 -6.498 1.166 1.00 90.75 134 THR A CA 1
ATOM 1075 C C . THR A 1 134 ? -12.091 -5.092 0.761 1.00 90.75 134 THR A C 1
ATOM 1077 O O . THR A 1 134 ? -12.629 -4.092 1.235 1.00 90.75 134 THR A O 1
ATOM 1080 N N . PRO A 1 135 ? -11.088 -4.973 -0.127 1.00 95.19 135 PRO A N 1
ATOM 1081 C CA . PRO A 1 135 ? -10.153 -6.028 -0.503 1.00 95.19 135 PRO A CA 1
ATOM 1082 C C . PRO A 1 135 ? -9.199 -6.367 0.650 1.00 95.19 135 PRO A C 1
ATOM 1084 O O . PRO A 1 135 ? -8.799 -5.499 1.431 1.00 95.19 135 PRO A O 1
ATOM 1087 N N . SER A 1 136 ? -8.798 -7.634 0.721 1.00 93.75 136 SER A N 1
ATOM 1088 C CA . SER A 1 136 ? -7.699 -8.071 1.578 1.00 93.75 136 SER A CA 1
ATOM 1089 C C . SER A 1 136 ? -6.346 -7.643 0.997 1.00 93.75 136 SER A C 1
ATOM 1091 O O . SER A 1 136 ? -6.236 -7.256 -0.169 1.00 93.75 136 SER A O 1
ATOM 1093 N N . GLN A 1 137 ? -5.283 -7.735 1.800 1.00 96.19 137 GLN A N 1
ATOM 1094 C CA . GLN A 1 137 ? -3.928 -7.471 1.311 1.00 96.19 137 GLN A CA 1
ATOM 1095 C C . GLN A 1 137 ? -3.537 -8.416 0.168 1.00 96.19 137 GLN A C 1
ATOM 1097 O O . GLN A 1 137 ? -2.895 -7.973 -0.783 1.00 96.19 137 GLN A O 1
ATOM 1102 N N . ASP A 1 138 ? -3.980 -9.674 0.223 1.00 96.94 138 ASP A N 1
ATOM 1103 C CA . ASP A 1 138 ? -3.731 -10.666 -0.823 1.00 96.94 138 ASP A CA 1
ATOM 1104 C C . ASP A 1 138 ? -4.456 -10.312 -2.129 1.00 96.94 138 ASP A C 1
ATOM 1106 O O . ASP A 1 138 ? -3.875 -10.447 -3.206 1.00 96.94 138 ASP A O 1
ATOM 1110 N N . ASP A 1 139 ? -5.680 -9.776 -2.055 1.00 96.25 139 ASP A N 1
ATOM 1111 C CA . ASP A 1 139 ? -6.416 -9.310 -3.240 1.00 96.25 139 ASP A CA 1
ATOM 1112 C C . ASP A 1 139 ? -5.673 -8.164 -3.940 1.00 96.25 139 ASP A C 1
ATOM 1114 O O . ASP A 1 139 ? -5.518 -8.155 -5.166 1.00 96.25 139 ASP A O 1
ATOM 1118 N N . VAL A 1 140 ? -5.171 -7.201 -3.160 1.00 97.69 140 VAL A N 1
ATOM 1119 C CA . VAL A 1 140 ? -4.391 -6.071 -3.686 1.00 97.69 140 VAL A CA 1
ATOM 1120 C C . VAL A 1 140 ? -3.033 -6.540 -4.216 1.00 97.69 140 VAL A C 1
ATOM 1122 O O . VAL A 1 140 ? -2.587 -6.061 -5.260 1.00 97.69 140 VAL A O 1
ATOM 1125 N N . ALA A 1 141 ? -2.386 -7.502 -3.553 1.00 97.88 141 ALA A N 1
ATOM 1126 C CA . ALA A 1 141 ? -1.131 -8.093 -4.010 1.00 97.88 141 ALA A CA 1
ATOM 1127 C C . ALA A 1 141 ? -1.302 -8.841 -5.339 1.00 97.88 141 ALA A C 1
ATOM 1129 O O . ALA A 1 141 ? -0.493 -8.669 -6.252 1.00 97.88 141 ALA A O 1
ATOM 1130 N N . ALA A 1 142 ? -2.382 -9.612 -5.486 1.00 96.94 142 ALA A N 1
ATOM 1131 C CA . ALA A 1 142 ? -2.724 -10.281 -6.735 1.00 96.94 142 ALA A CA 1
ATOM 1132 C C . ALA A 1 142 ? -2.985 -9.269 -7.860 1.00 96.94 142 ALA A C 1
ATOM 1134 O O . ALA A 1 142 ? -2.515 -9.461 -8.985 1.00 96.94 142 ALA A O 1
ATOM 1135 N N . LEU A 1 143 ? -3.669 -8.158 -7.559 1.00 96.81 143 LEU A N 1
ATOM 1136 C CA . LEU A 1 143 ? -3.882 -7.093 -8.535 1.00 96.81 143 LEU A CA 1
ATOM 1137 C C . LEU A 1 143 ? -2.570 -6.415 -8.948 1.00 96.81 143 LEU A C 1
ATOM 1139 O O . LEU A 1 143 ? -2.339 -6.201 -10.137 1.00 96.81 143 LEU A O 1
ATOM 1143 N N . LEU A 1 144 ? -1.692 -6.122 -7.986 1.00 97.19 144 LEU A N 1
ATOM 1144 C CA . LEU A 1 144 ? -0.376 -5.540 -8.248 1.00 97.19 144 LEU A CA 1
ATOM 1145 C C . LEU A 1 144 ? 0.470 -6.457 -9.136 1.00 97.19 144 LEU A C 1
ATOM 1147 O O . LEU A 1 144 ? 1.064 -5.989 -10.104 1.00 97.19 144 LEU A O 1
ATOM 1151 N N . ALA A 1 145 ? 0.497 -7.758 -8.837 1.00 93.94 145 ALA A N 1
ATOM 1152 C CA . ALA A 1 145 ? 1.211 -8.749 -9.636 1.00 93.94 145 ALA A CA 1
ATOM 1153 C C . ALA A 1 145 ? 0.647 -8.855 -11.065 1.00 93.94 145 ALA A C 1
ATOM 1155 O O . ALA A 1 145 ? 1.407 -9.028 -12.019 1.00 93.94 145 ALA A O 1
ATOM 1156 N N . GLY A 1 146 ? -0.673 -8.710 -11.217 1.00 90.94 146 GLY A N 1
ATOM 1157 C CA . GLY A 1 146 ? -1.360 -8.725 -12.507 1.00 90.94 146 GLY A CA 1
ATOM 1158 C C . GLY A 1 146 ? -1.217 -7.443 -13.335 1.00 90.94 146 GLY A C 1
ATOM 1159 O O . GLY A 1 146 ? -1.443 -7.491 -14.542 1.00 90.94 146 GLY A O 1
ATOM 1160 N N . ASN A 1 147 ? -0.835 -6.309 -12.735 1.00 93.56 147 ASN A N 1
ATOM 1161 C CA . ASN A 1 147 ? -0.704 -5.029 -13.435 1.00 93.56 147 ASN A CA 1
ATOM 1162 C C . ASN A 1 147 ? 0.676 -4.912 -14.131 1.00 93.56 147 ASN A C 1
ATOM 1164 O O . ASN A 1 147 ? 1.685 -4.739 -13.445 1.00 93.56 147 ASN A O 1
ATOM 1168 N N . PRO A 1 148 ? 0.772 -4.915 -15.480 1.00 85.62 148 PRO A N 1
ATOM 1169 C CA . PRO A 1 148 ? 2.064 -4.927 -16.190 1.00 85.62 148 PRO A CA 1
ATOM 1170 C C . PRO A 1 148 ? 2.913 -3.655 -16.012 1.00 85.62 148 PRO A C 1
ATOM 1172 O O . PRO A 1 148 ? 4.125 -3.645 -16.258 1.00 85.62 148 PRO A O 1
ATOM 1175 N N . ALA A 1 149 ? 2.287 -2.537 -15.639 1.00 87.00 149 ALA A N 1
ATOM 1176 C CA . ALA A 1 149 ? 2.992 -1.290 -15.383 1.00 87.00 149 ALA A CA 1
ATOM 1177 C C . ALA A 1 149 ? 3.552 -1.263 -13.958 1.00 87.00 149 ALA A C 1
ATOM 1179 O O . ALA A 1 149 ? 4.732 -0.965 -13.781 1.00 87.00 149 ALA A O 1
ATOM 1180 N N . ALA A 1 150 ? 2.730 -1.592 -12.963 1.00 91.75 150 ALA A N 1
ATOM 1181 C CA . ALA A 1 150 ? 3.070 -1.477 -11.550 1.00 91.75 150 ALA A CA 1
ATOM 1182 C C . ALA A 1 150 ? 3.879 -2.667 -11.010 1.00 91.75 150 ALA A C 1
ATOM 1184 O O . ALA A 1 150 ? 4.755 -2.451 -10.171 1.00 91.75 150 ALA A O 1
ATOM 1185 N N . SER A 1 151 ? 3.666 -3.884 -11.525 1.00 90.81 151 SER A N 1
ATOM 1186 C CA . SER A 1 151 ? 4.328 -5.109 -11.043 1.00 90.81 151 SER A CA 1
ATOM 1187 C C . SER A 1 151 ? 5.855 -5.033 -11.092 1.00 90.81 151 SER A C 1
ATOM 1189 O O . SER A 1 151 ? 6.530 -5.516 -10.189 1.00 90.81 151 SER A O 1
ATOM 1191 N N . ARG A 1 152 ? 6.424 -4.328 -12.081 1.00 86.38 152 ARG A N 1
ATOM 1192 C CA . ARG A 1 152 ? 7.879 -4.102 -12.196 1.00 86.38 152 ARG A CA 1
ATOM 1193 C C . ARG A 1 152 ? 8.483 -3.307 -11.028 1.00 86.38 152 ARG A C 1
ATOM 1195 O O . ARG A 1 152 ? 9.700 -3.244 -10.895 1.00 86.38 152 ARG A O 1
ATOM 1202 N N . PHE A 1 153 ? 7.646 -2.646 -10.229 1.00 89.56 153 PHE A N 1
ATOM 1203 C CA . PHE A 1 153 ? 8.046 -1.887 -9.046 1.00 89.56 153 PHE A CA 1
ATOM 1204 C C . PHE A 1 153 ? 7.565 -2.532 -7.743 1.00 89.56 153 PHE A C 1
ATOM 1206 O O . PHE A 1 153 ? 7.650 -1.871 -6.708 1.00 89.56 153 PHE A O 1
ATOM 1213 N N . ALA A 1 154 ? 7.077 -3.779 -7.779 1.00 90.00 154 ALA A N 1
ATOM 1214 C CA . ALA A 1 154 ? 6.507 -4.465 -6.620 1.00 90.00 154 ALA A CA 1
ATOM 1215 C C . ALA A 1 154 ? 7.472 -4.514 -5.425 1.00 90.00 154 ALA A C 1
ATOM 1217 O O . ALA A 1 154 ? 7.067 -4.167 -4.323 1.00 90.00 154 ALA A O 1
ATOM 1218 N N . ASP A 1 155 ? 8.762 -4.789 -5.645 1.00 88.19 155 ASP A N 1
ATOM 1219 C CA . ASP A 1 155 ? 9.787 -4.799 -4.581 1.00 88.19 155 ASP A CA 1
ATOM 1220 C C . ASP A 1 155 ? 9.951 -3.440 -3.879 1.00 88.19 155 ASP A C 1
ATOM 1222 O O . ASP A 1 155 ? 10.484 -3.334 -2.777 1.00 88.19 155 ASP A O 1
ATOM 1226 N N . GLY A 1 156 ? 9.508 -2.369 -4.536 1.00 92.12 156 GLY A N 1
ATOM 1227 C CA . GLY A 1 156 ? 9.505 -1.016 -4.012 1.00 92.12 156 GLY A CA 1
ATOM 1228 C C . GLY A 1 156 ? 8.138 -0.554 -3.505 1.00 92.12 156 GLY A C 1
ATOM 1229 O O . GLY A 1 156 ? 7.967 0.650 -3.287 1.00 92.12 156 GLY A O 1
ATOM 1230 N N . ILE A 1 157 ? 7.155 -1.442 -3.392 1.00 97.12 157 ILE A N 1
ATOM 1231 C CA . ILE A 1 157 ? 5.800 -1.138 -2.939 1.00 97.12 157 ILE A CA 1
ATOM 1232 C C . ILE A 1 157 ? 5.502 -2.011 -1.725 1.00 97.12 157 ILE A C 1
ATOM 1234 O O . ILE A 1 157 ? 5.452 -3.232 -1.813 1.00 97.12 157 ILE A O 1
ATOM 1238 N N . GLN A 1 158 ? 5.254 -1.373 -0.590 1.00 97.31 158 GLN A N 1
ATOM 1239 C CA . GLN A 1 158 ? 4.682 -2.035 0.568 1.00 97.31 158 GLN A CA 1
ATOM 1240 C C . GLN A 1 158 ? 3.173 -1.810 0.559 1.00 97.31 158 GLN A C 1
ATOM 1242 O O . GLN A 1 158 ? 2.695 -0.673 0.613 1.00 97.31 158 GLN A O 1
ATOM 1247 N N . LEU A 1 159 ? 2.433 -2.910 0.506 1.00 97.75 159 LEU A N 1
ATOM 1248 C CA . LEU A 1 159 ? 0.994 -2.918 0.721 1.00 97.75 159 LEU A CA 1
ATOM 1249 C C . LEU A 1 159 ? 0.726 -3.031 2.215 1.00 97.75 159 LEU A C 1
ATOM 1251 O O . LEU A 1 159 ? 1.356 -3.860 2.868 1.00 97.75 159 LEU A O 1
ATOM 1255 N N . LEU A 1 160 ? -0.215 -2.231 2.709 1.00 96.12 160 LEU A N 1
ATOM 1256 C CA . LEU A 1 160 ? -0.663 -2.227 4.096 1.00 96.12 160 LEU A CA 1
ATOM 1257 C C . LEU A 1 160 ? 0.489 -1.965 5.082 1.00 96.12 160 LEU A C 1
ATOM 1259 O O . LEU A 1 160 ? 1.126 -2.857 5.635 1.00 96.12 160 LEU A O 1
ATOM 1263 N N . SER A 1 161 ? 0.792 -0.689 5.284 1.00 95.44 161 SER A N 1
ATOM 1264 C CA . SER A 1 161 ? 1.721 -0.245 6.320 1.00 95.44 161 SER A CA 1
ATOM 1265 C C . SER A 1 161 ? 1.142 -0.467 7.721 1.00 95.44 161 SER A C 1
ATOM 1267 O O . SER A 1 161 ? -0.058 -0.666 7.875 1.00 95.44 161 SER A O 1
ATOM 1269 N N . ALA A 1 162 ? 1.955 -0.315 8.773 1.00 94.19 162 ALA A N 1
ATOM 1270 C CA . ALA A 1 162 ? 1.472 -0.375 10.160 1.00 94.19 162 ALA A CA 1
ATOM 1271 C C . ALA A 1 162 ? 0.307 0.601 10.445 1.00 94.19 162 ALA A C 1
ATOM 1273 O O . ALA A 1 162 ? -0.548 0.338 11.288 1.00 94.19 162 ALA A O 1
ATOM 1274 N N . GLN A 1 163 ? 0.250 1.731 9.729 1.00 93.00 163 GLN A N 1
ATOM 1275 C CA . GLN A 1 163 ? -0.880 2.656 9.814 1.00 93.00 163 GLN A CA 1
ATOM 1276 C C . GLN A 1 163 ? -2.135 2.073 9.147 1.00 93.00 163 GLN A C 1
ATOM 1278 O O . GLN A 1 163 ? -3.218 2.154 9.723 1.00 93.00 163 GLN A O 1
ATOM 1283 N N . GLY A 1 164 ? -1.989 1.471 7.964 1.00 94.88 164 GLY A N 1
ATOM 1284 C CA . GLY A 1 164 ? -3.065 0.749 7.286 1.00 94.88 164 GLY A CA 1
ATOM 1285 C C . GLY A 1 164 ? -3.575 -0.434 8.112 1.00 94.88 164 GLY A C 1
ATOM 1286 O O . GLY A 1 164 ? -4.780 -0.572 8.297 1.00 94.88 164 GLY A O 1
ATOM 1287 N N . GLU A 1 165 ? -2.681 -1.226 8.710 1.00 95.50 165 GLU A N 1
ATOM 1288 C CA . GLU A 1 165 ? -3.037 -2.321 9.621 1.00 95.50 165 GLU A CA 1
ATOM 1289 C C . GLU A 1 165 ? -3.853 -1.826 10.820 1.00 95.50 165 GLU A C 1
ATOM 1291 O O . GLU A 1 165 ? -4.874 -2.424 11.162 1.00 95.50 165 GLU A O 1
ATOM 1296 N N . ALA A 1 166 ? -3.449 -0.708 11.436 1.00 95.44 166 ALA A N 1
ATOM 1297 C CA . ALA A 1 166 ? -4.191 -0.107 12.541 1.00 95.44 166 ALA A CA 1
ATOM 1298 C C . ALA A 1 166 ? -5.603 0.334 12.117 1.00 95.44 166 ALA A C 1
ATOM 1300 O O . ALA A 1 166 ? -6.561 0.140 12.867 1.00 95.44 166 ALA A O 1
ATOM 1301 N N . ILE A 1 167 ? -5.753 0.876 10.904 1.00 93.62 167 ILE A N 1
ATOM 1302 C CA . ILE A 1 167 ? -7.053 1.262 10.339 1.00 93.62 167 ILE A CA 1
ATOM 1303 C C . ILE A 1 167 ? -7.914 0.026 10.05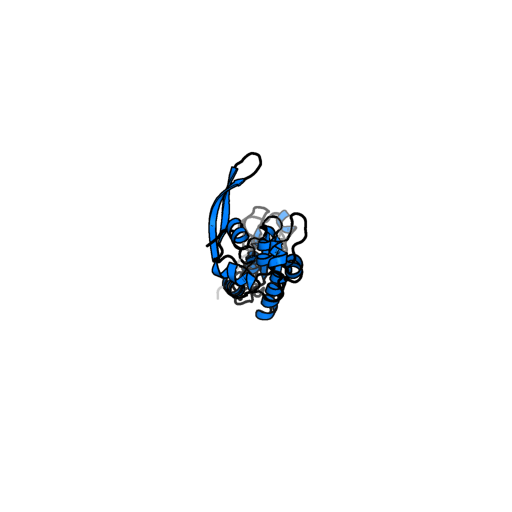8 1.00 93.62 167 ILE A C 1
ATOM 1305 O O . ILE A 1 167 ? -9.075 -0.006 10.465 1.00 93.62 167 ILE A O 1
ATOM 1309 N N . HIS A 1 168 ? -7.356 -1.012 9.431 1.00 94.69 168 HIS A N 1
ATOM 1310 C CA . HIS A 1 168 ? -8.053 -2.278 9.191 1.00 94.69 168 HIS A CA 1
ATOM 1311 C C . HIS A 1 168 ? -8.519 -2.917 10.503 1.00 94.69 168 HIS A C 1
ATOM 1313 O O . HIS A 1 168 ? -9.671 -3.341 10.623 1.00 94.69 168 HIS A O 1
ATOM 1319 N N . TRP A 1 169 ? -7.646 -2.944 11.512 1.00 93.44 169 TRP A N 1
ATOM 1320 C CA . TRP A 1 169 ? -7.988 -3.426 12.844 1.00 93.44 169 TRP A CA 1
ATOM 1321 C C . TRP A 1 169 ? -9.131 -2.611 13.455 1.00 93.44 169 TRP A C 1
ATOM 1323 O O . TRP A 1 169 ? -10.115 -3.200 13.902 1.00 93.44 169 TRP A O 1
ATOM 1333 N N . ALA A 1 170 ? -9.049 -1.278 13.417 1.00 92.75 170 ALA A N 1
ATOM 1334 C CA . ALA A 1 170 ? -10.080 -0.402 13.967 1.00 92.75 170 ALA A CA 1
ATOM 1335 C C . ALA A 1 170 ? -11.432 -0.611 13.268 1.00 92.75 170 ALA A C 1
ATOM 1337 O O . ALA A 1 170 ? -12.450 -0.768 13.936 1.00 92.75 170 ALA A O 1
ATOM 1338 N N . ARG A 1 171 ? -11.453 -0.702 11.931 1.00 91.62 171 ARG A N 1
ATOM 1339 C CA . ARG A 1 171 ? -12.674 -0.989 11.157 1.00 91.62 171 ARG A CA 1
ATOM 1340 C C . ARG A 1 171 ? -13.274 -2.352 11.495 1.00 91.62 171 ARG A C 1
ATOM 1342 O O . ARG A 1 171 ? -14.496 -2.469 11.569 1.00 91.62 171 ARG A O 1
ATOM 1349 N N . ARG A 1 172 ? -12.437 -3.360 11.762 1.00 92.38 172 ARG A N 1
ATOM 1350 C CA . ARG A 1 172 ? -12.890 -4.678 12.225 1.00 92.38 172 ARG A CA 1
ATOM 1351 C C . ARG A 1 172 ? -13.516 -4.616 13.618 1.00 92.38 172 ARG A C 1
ATOM 1353 O O . ARG A 1 172 ? -14.514 -5.285 13.846 1.00 92.38 172 ARG A O 1
ATOM 1360 N N . MET A 1 173 ? -12.961 -3.824 14.538 1.00 94.25 173 MET A N 1
ATOM 1361 C CA . MET A 1 173 ? -13.526 -3.668 15.890 1.00 94.25 173 MET A CA 1
ATOM 1362 C C . MET A 1 173 ? -14.922 -3.035 15.880 1.00 94.25 173 MET A C 1
ATOM 1364 O O . MET A 1 173 ? -15.691 -3.257 16.805 1.00 94.25 173 MET A O 1
ATOM 1368 N N . LEU A 1 174 ? -15.267 -2.292 14.827 1.00 92.00 174 LEU A N 1
ATOM 1369 C CA . LEU A 1 174 ? -16.590 -1.689 14.652 1.00 92.00 174 LEU A CA 1
ATOM 1370 C C . LEU A 1 174 ? -17.612 -2.629 13.986 1.00 92.00 174 LEU A C 1
ATOM 1372 O O . LEU A 1 174 ? -18.725 -2.198 13.700 1.00 92.00 174 LEU A O 1
ATOM 1376 N N . GLN A 1 175 ? -17.263 -3.889 13.702 1.00 92.19 175 GLN A N 1
ATOM 1377 C CA . GLN A 1 175 ? -18.229 -4.854 13.169 1.00 92.19 175 GLN A CA 1
ATOM 1378 C C . GLN A 1 175 ? -19.120 -5.428 14.284 1.00 92.19 175 GLN A C 1
ATOM 1380 O O . GLN A 1 175 ? -18.637 -5.640 15.403 1.00 92.19 175 GLN A O 1
ATOM 1385 N N . PRO A 1 176 ? -20.401 -5.735 13.992 1.00 94.12 176 PRO A N 1
ATOM 1386 C CA . PRO A 1 176 ? -21.316 -6.317 14.971 1.00 94.12 176 PRO A CA 1
ATOM 1387 C C . PRO A 1 176 ? -20.746 -7.569 15.647 1.00 94.12 176 PRO A C 1
ATOM 1389 O O . PRO A 1 176 ? -20.276 -8.490 14.978 1.00 94.12 176 PRO A O 1
ATOM 1392 N N . GLY A 1 177 ? -20.802 -7.608 16.981 1.00 93.69 177 GLY A N 1
ATOM 1393 C CA . GLY A 1 177 ? -20.355 -8.755 17.778 1.00 93.69 177 GLY A CA 1
ATOM 1394 C C . GLY A 1 177 ? -18.836 -8.934 17.887 1.00 93.69 177 GLY A C 1
ATOM 1395 O O . GLY A 1 177 ? -18.398 -9.946 18.434 1.00 93.69 177 GLY A O 1
ATOM 1396 N N . VAL A 1 178 ? -18.026 -7.990 17.391 1.00 95.19 178 VAL A N 1
ATOM 1397 C CA . VAL A 1 178 ? -16.557 -8.097 17.447 1.00 95.19 178 VAL A CA 1
ATOM 1398 C C . VAL A 1 178 ? -15.963 -7.457 18.698 1.00 95.19 178 VAL A C 1
ATOM 1400 O O . VAL A 1 178 ? -15.069 -8.043 19.309 1.00 95.19 178 VAL A O 1
ATOM 1403 N N . ALA A 1 179 ? -16.424 -6.266 19.083 1.00 96.88 179 ALA A N 1
ATOM 1404 C CA . ALA A 1 179 ? -15.885 -5.552 20.236 1.00 96.88 179 ALA A CA 1
ATOM 1405 C C . ALA A 1 179 ? -16.955 -4.754 20.990 1.00 96.88 179 ALA A C 1
ATOM 1407 O O . ALA A 1 179 ? -18.006 -4.406 20.458 1.00 96.88 179 ALA A O 1
ATOM 1408 N N . CYS A 1 180 ? -16.639 -4.427 22.240 1.00 97.81 180 CYS A N 1
ATOM 1409 C CA . CYS A 1 180 ? -17.352 -3.449 23.051 1.00 97.81 180 CYS A CA 1
ATOM 1410 C C . CYS A 1 180 ? -16.341 -2.485 23.683 1.00 97.81 180 CYS A C 1
ATOM 1412 O O . CYS A 1 180 ? -15.162 -2.818 23.837 1.00 97.81 180 CYS A O 1
ATOM 1414 N N . VAL A 1 181 ? -16.797 -1.286 24.035 1.00 97.25 181 VAL A N 1
ATOM 1415 C CA . VAL A 1 181 ? -16.044 -0.327 24.844 1.00 97.25 181 VAL A CA 1
ATOM 1416 C C . VAL A 1 181 ? -16.425 -0.555 26.302 1.00 97.25 181 VAL A C 1
ATOM 1418 O O . VAL A 1 181 ? -17.598 -0.463 26.656 1.00 97.25 181 VAL A O 1
ATOM 1421 N N . LEU A 1 182 ? -15.430 -0.867 27.131 1.00 96.81 182 LEU A N 1
ATOM 1422 C CA . LEU A 1 182 ? -15.563 -0.999 28.578 1.00 96.81 182 LEU A CA 1
ATOM 1423 C C . LEU A 1 182 ? -14.955 0.235 29.231 1.00 96.81 182 LEU A C 1
ATOM 1425 O O . LEU A 1 182 ? -13.775 0.518 29.025 1.00 96.81 182 LEU A O 1
ATOM 1429 N N . ASP A 1 183 ? -15.746 0.906 30.055 1.00 95.00 183 ASP A N 1
ATOM 1430 C CA . ASP A 1 183 ? -15.270 1.953 30.944 1.00 95.00 183 ASP A CA 1
ATOM 1431 C C . ASP A 1 183 ? -15.579 1.596 32.401 1.00 95.00 183 ASP A C 1
ATOM 1433 O O . ASP A 1 183 ? -16.583 0.943 32.712 1.00 95.00 183 ASP A O 1
ATOM 1437 N N . THR A 1 184 ? -14.678 1.983 33.301 1.00 92.88 184 THR A N 1
ATOM 1438 C CA . THR A 1 184 ? -14.824 1.720 34.734 1.00 92.88 184 THR A CA 1
ATOM 1439 C C . THR A 1 184 ? -14.467 2.945 35.539 1.00 92.88 184 THR A C 1
ATOM 1441 O O . THR A 1 184 ? -13.394 3.517 35.352 1.00 92.88 184 THR A O 1
ATOM 1444 N N . GLU A 1 185 ? -15.282 3.242 36.544 1.00 89.44 185 GLU A N 1
ATOM 1445 C CA . GLU A 1 185 ? -14.948 4.260 37.531 1.00 89.44 185 GLU A CA 1
ATOM 1446 C C . GLU A 1 185 ? -14.523 3.623 38.846 1.00 89.44 185 GLU A C 1
ATOM 1448 O O . GLU A 1 185 ? -15.051 2.597 39.273 1.00 89.44 185 GLU A O 1
ATOM 1453 N N . THR A 1 186 ? -13.564 4.244 39.524 1.00 90.50 186 THR A N 1
ATOM 1454 C CA . THR A 1 186 ? -12.906 3.706 40.725 1.00 90.50 186 THR A CA 1
ATOM 1455 C C . THR A 1 186 ? -13.082 4.622 41.927 1.00 90.50 186 THR A C 1
ATOM 1457 O O . THR A 1 186 ? -12.857 5.817 41.826 1.00 90.50 186 THR A O 1
ATOM 1460 N N . HIS A 1 187 ? -13.414 4.118 43.115 1.00 87.12 187 HIS A N 1
ATOM 1461 C CA . HIS A 1 187 ? -13.730 4.965 44.289 1.00 87.12 187 HIS A CA 1
ATOM 1462 C C . HIS A 1 187 ? -12.615 5.950 44.749 1.00 87.12 187 HIS A C 1
ATOM 1464 O O . HIS A 1 187 ? -12.865 6.818 45.593 1.00 87.12 187 HIS A O 1
ATOM 1470 N N . ALA A 1 188 ? -11.397 5.804 44.214 1.00 85.44 188 ALA A N 1
ATOM 1471 C CA . ALA A 1 188 ? -10.228 6.678 44.342 1.00 85.44 188 ALA A CA 1
ATOM 1472 C C . ALA A 1 188 ? -9.299 6.478 43.120 1.00 85.44 188 ALA A C 1
ATOM 1474 O O . ALA A 1 188 ? -9.466 5.498 42.396 1.00 85.44 188 ALA A O 1
ATOM 1475 N N . LEU A 1 189 ? -8.276 7.328 42.933 1.00 82.75 189 LEU A N 1
ATOM 1476 C CA . LEU A 1 189 ? -7.343 7.285 41.782 1.00 82.75 189 LEU A CA 1
ATOM 1477 C C . LEU A 1 189 ? -6.737 5.891 41.511 1.00 82.75 189 LEU A C 1
ATOM 1479 O O . LEU A 1 189 ? -6.553 5.510 40.362 1.00 82.75 189 LEU A O 1
ATOM 1483 N N . TRP A 1 190 ? -6.479 5.121 42.571 1.00 84.81 190 TRP A N 1
ATOM 1484 C CA . TRP A 1 190 ? -5.965 3.745 42.513 1.00 84.81 190 TRP A CA 1
ATOM 1485 C C . TRP A 1 190 ? -6.886 2.763 43.256 1.00 84.81 190 TRP A C 1
ATOM 1487 O O . TRP A 1 190 ? -6.433 1.851 43.945 1.00 84.81 190 TRP A O 1
ATOM 1497 N N . GLY A 1 191 ? -8.196 3.018 43.205 1.00 87.38 191 GLY A N 1
ATOM 1498 C CA . GLY A 1 191 ? -9.205 2.328 44.000 1.00 87.38 191 GLY A CA 1
ATOM 1499 C C . GLY A 1 191 ? -9.904 1.161 43.297 1.00 87.38 191 GLY A C 1
ATOM 1500 O O . GLY A 1 191 ? -9.767 0.927 42.103 1.00 87.38 191 GLY A O 1
ATOM 1501 N N . ARG A 1 192 ? -10.731 0.446 44.063 1.00 93.31 192 ARG A N 1
ATOM 1502 C CA . ARG A 1 192 ? -11.710 -0.534 43.573 1.00 93.31 192 ARG A CA 1
ATOM 1503 C C . ARG A 1 192 ? -12.755 0.123 42.674 1.00 93.31 192 ARG A C 1
ATOM 1505 O O . ARG A 1 192 ? -13.159 1.255 42.957 1.00 93.31 192 ARG A O 1
ATOM 1512 N N . VAL A 1 193 ? -13.209 -0.628 41.674 1.00 92.69 193 VAL A N 1
ATOM 1513 C CA . VAL A 1 193 ? -14.297 -0.254 40.763 1.00 92.69 193 VAL A CA 1
ATOM 1514 C C . VAL A 1 193 ? -15.592 -0.010 41.545 1.00 92.69 193 VAL A C 1
ATOM 1516 O O . VAL A 1 193 ? -15.929 -0.765 42.456 1.00 92.69 193 VAL A O 1
ATOM 1519 N N . MET A 1 194 ? -16.291 1.062 41.190 1.00 92.38 194 MET A N 1
ATOM 1520 C CA . MET A 1 194 ? -17.587 1.473 41.731 1.00 92.38 194 MET A CA 1
ATOM 1521 C C . MET A 1 194 ? -18.657 1.650 40.646 1.00 92.38 194 MET A C 1
ATOM 1523 O O . MET A 1 194 ? -19.834 1.774 40.968 1.00 92.38 194 MET A O 1
ATOM 1527 N N . GLU A 1 195 ? -18.262 1.648 39.375 1.00 92.25 195 GLU A N 1
ATOM 1528 C CA . GLU A 1 195 ? -19.164 1.711 38.228 1.00 92.25 195 GLU A CA 1
ATOM 1529 C C . GLU A 1 195 ? -18.552 0.941 37.064 1.00 92.25 195 GLU A C 1
ATOM 1531 O O . GLU A 1 195 ? -17.334 0.975 36.867 1.00 92.25 195 GLU A O 1
ATOM 1536 N N . VAL A 1 196 ? -19.402 0.243 36.317 1.00 95.88 196 VAL A N 1
ATOM 1537 C CA . VAL A 1 196 ? -19.034 -0.451 35.085 1.00 95.88 196 VAL A CA 1
ATOM 1538 C C . VAL A 1 196 ? -20.030 -0.060 34.004 1.00 95.88 196 VAL A C 1
ATOM 1540 O O . VAL A 1 196 ? -21.238 -0.242 34.187 1.00 95.88 196 VAL A O 1
ATOM 1543 N N . ALA A 1 197 ? -19.506 0.419 32.879 1.00 96.88 197 ALA A N 1
ATOM 1544 C CA . ALA A 1 197 ? -20.268 0.708 31.676 1.00 96.88 197 ALA A CA 1
ATOM 1545 C C . ALA A 1 197 ? -19.694 -0.080 30.493 1.00 96.88 197 ALA A C 1
ATOM 1547 O O . ALA A 1 197 ? -18.482 -0.115 30.275 1.00 96.88 197 ALA A O 1
ATOM 1548 N N . VAL A 1 198 ? -20.570 -0.728 29.731 1.00 98.06 198 VAL A N 1
ATOM 1549 C CA . VAL A 1 198 ? -20.224 -1.483 28.526 1.00 98.06 198 VAL A CA 1
ATOM 1550 C C . VAL A 1 198 ? -21.118 -1.019 27.390 1.00 98.06 198 VAL A C 1
ATOM 1552 O O . VAL A 1 198 ? -22.343 -1.061 27.501 1.00 98.06 198 VAL A O 1
ATOM 1555 N N . VAL A 1 199 ? -20.496 -0.616 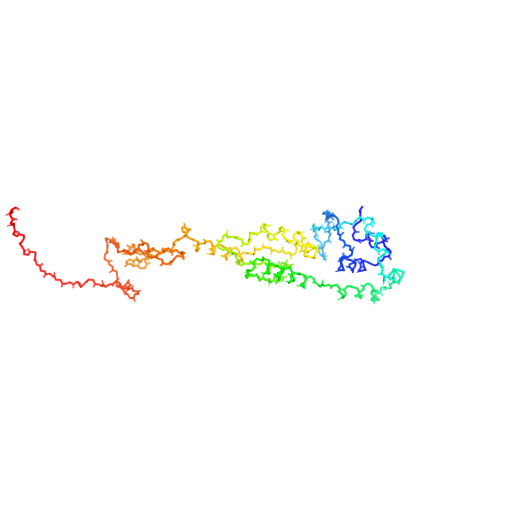26.288 1.00 98.12 199 VAL A N 1
ATOM 1556 C CA . VAL A 1 199 ? -21.168 -0.137 25.077 1.00 98.12 199 VAL A CA 1
ATOM 1557 C C . VAL A 1 199 ? -20.749 -1.008 23.899 1.00 98.12 199 VAL A C 1
ATOM 1559 O O . VAL A 1 199 ? -19.560 -1.259 23.712 1.00 98.12 199 VAL A O 1
ATOM 1562 N N . ASP A 1 200 ? -21.698 -1.482 23.098 1.00 97.69 200 ASP A N 1
ATOM 1563 C CA . ASP A 1 200 ? -21.400 -2.198 21.857 1.00 97.69 200 ASP A CA 1
ATOM 156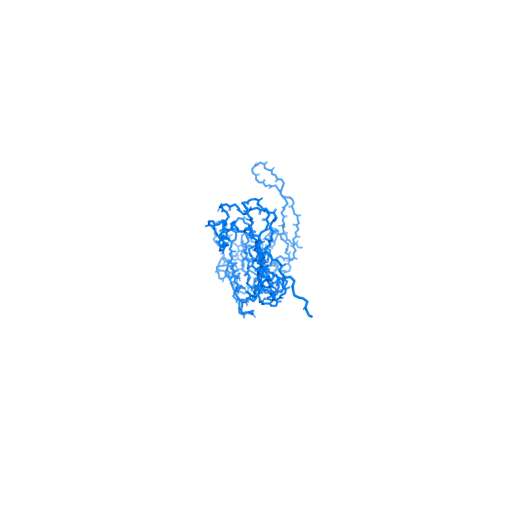4 C C . ASP A 1 200 ? -20.641 -1.280 20.887 1.00 97.69 200 ASP A C 1
ATOM 1566 O O . ASP A 1 200 ? -21.079 -0.165 20.602 1.00 97.69 200 ASP A O 1
ATOM 1570 N N . ALA A 1 201 ? -19.488 -1.727 20.378 1.00 96.12 201 ALA A N 1
ATOM 1571 C CA . ALA A 1 201 ? -18.624 -0.857 19.578 1.00 96.12 201 ALA A CA 1
ATOM 1572 C C . ALA A 1 201 ? -19.192 -0.571 18.178 1.00 96.12 201 ALA A C 1
ATOM 1574 O O . ALA A 1 201 ? -18.818 0.430 17.568 1.00 96.12 201 ALA A O 1
ATOM 1575 N N . ALA A 1 202 ? -20.075 -1.432 17.663 1.00 95.19 202 ALA A N 1
ATOM 1576 C CA . ALA A 1 202 ? -20.640 -1.298 16.324 1.00 95.19 202 ALA A CA 1
ATOM 1577 C C . ALA A 1 202 ? -21.854 -0.357 16.294 1.00 95.19 202 ALA A C 1
ATOM 1579 O O . ALA A 1 202 ? -21.962 0.503 15.421 1.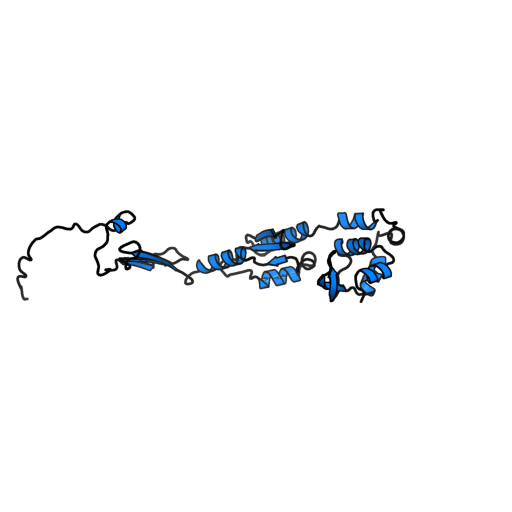00 95.19 202 ALA A O 1
ATOM 1580 N N . SER A 1 203 ? -22.771 -0.527 17.244 1.00 96.06 203 SER A N 1
ATOM 1581 C CA . SER A 1 203 ? -24.050 0.188 17.313 1.00 96.06 203 SER A CA 1
ATOM 1582 C C . SER A 1 203 ? -24.029 1.392 18.254 1.00 96.06 203 SER A C 1
ATOM 1584 O O . SER A 1 203 ? -24.826 2.314 18.084 1.00 96.06 203 SER A O 1
ATOM 1586 N N . GLY A 1 204 ? -23.134 1.399 19.246 1.00 96.06 204 GLY A N 1
ATOM 1587 C CA . GLY A 1 204 ? -23.160 2.367 20.339 1.00 96.06 204 GLY A CA 1
ATOM 1588 C C . GLY A 1 204 ? -24.245 2.090 21.387 1.00 96.06 204 GLY A C 1
ATOM 1589 O O . GLY A 1 204 ? -24.473 2.934 22.253 1.00 96.06 204 GLY A O 1
ATOM 1590 N N . GLU A 1 205 ? -24.927 0.943 21.329 1.00 97.75 205 GLU A N 1
ATOM 1591 C CA . GLU A 1 205 ? -25.925 0.567 22.331 1.00 97.75 205 GLU A CA 1
ATOM 1592 C C . GLU A 1 205 ? -25.273 0.263 23.685 1.00 97.75 205 GLU A C 1
ATOM 1594 O O . GLU A 1 205 ? -24.250 -0.418 23.774 1.00 97.75 205 GLU A O 1
ATOM 1599 N N . VAL A 1 206 ? -25.888 0.750 24.765 1.00 97.50 206 VAL A N 1
ATOM 1600 C CA . VAL A 1 206 ? -25.470 0.420 26.132 1.00 97.50 206 VAL A CA 1
ATOM 1601 C C . VAL A 1 206 ? -25.876 -1.021 26.432 1.00 97.50 206 VAL A C 1
ATOM 1603 O O . VAL A 1 206 ? -27.062 -1.338 26.510 1.00 97.50 206 VAL A O 1
ATOM 1606 N N . LEU A 1 207 ? -24.885 -1.889 26.622 1.00 97.50 207 LEU A N 1
ATOM 1607 C CA . LEU A 1 207 ? -25.076 -3.298 26.971 1.00 97.50 207 LEU A CA 1
ATOM 1608 C C . LEU A 1 207 ? -25.187 -3.495 28.488 1.00 97.50 207 L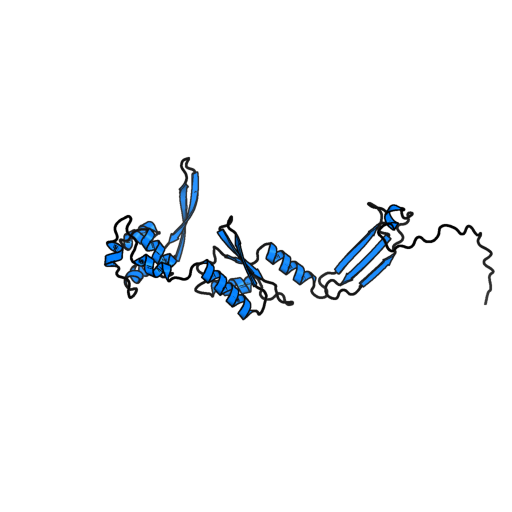EU A C 1
ATOM 1610 O O . LEU A 1 207 ? -25.901 -4.382 28.955 1.00 97.50 207 LEU A O 1
ATOM 1614 N N . LEU A 1 208 ? -24.463 -2.676 29.256 1.00 97.25 208 LEU A N 1
ATOM 1615 C CA . LEU A 1 208 ? -24.462 -2.678 30.715 1.00 97.25 208 LEU A CA 1
ATOM 1616 C C . LEU A 1 208 ? -24.126 -1.277 31.228 1.00 97.25 208 LEU A C 1
ATOM 1618 O O . LEU A 1 208 ? -23.149 -0.683 30.792 1.00 97.25 208 LEU A O 1
ATOM 1622 N N . GLU A 1 209 ? -24.880 -0.789 32.203 1.00 96.50 209 GLU A N 1
ATOM 1623 C CA . GLU A 1 209 ? -24.545 0.404 32.984 1.00 96.50 209 GLU A CA 1
ATOM 1624 C C . GLU A 1 209 ? -25.001 0.143 34.418 1.00 96.50 209 GLU A C 1
ATOM 1626 O O . GLU A 1 209 ? -26.196 0.013 34.691 1.00 96.50 209 GLU A O 1
ATOM 1631 N N . THR A 1 210 ? -24.051 -0.042 35.336 1.00 94.44 210 THR A N 1
ATOM 1632 C CA . THR A 1 210 ? -24.380 -0.384 36.723 1.00 94.44 210 THR A CA 1
ATOM 1633 C C . THR A 1 210 ? -23.370 0.162 37.717 1.00 94.44 210 THR A C 1
ATOM 1635 O O . THR A 1 210 ? -22.158 0.153 37.495 1.00 94.44 210 THR A O 1
ATOM 1638 N N . LEU A 1 211 ? -23.884 0.542 38.886 1.00 93.75 211 LEU A N 1
ATOM 1639 C CA . LEU A 1 211 ? -23.065 0.785 40.063 1.00 93.75 211 LEU A CA 1
ATOM 1640 C C . LEU A 1 211 ? -22.609 -0.544 40.673 1.00 93.75 211 LEU A C 1
ATOM 1642 O O . LEU A 1 211 ? -23.339 -1.538 40.682 1.00 93.75 211 LEU A O 1
ATOM 1646 N N . VAL A 1 212 ? -21.403 -0.531 41.227 1.00 92.44 212 VAL A N 1
ATOM 1647 C CA . VAL A 1 212 ? -20.782 -1.627 41.969 1.00 92.44 212 VAL A CA 1
ATOM 1648 C C . VAL A 1 212 ? -20.462 -1.111 43.365 1.00 92.44 212 VAL A C 1
ATOM 1650 O O . VAL A 1 212 ? -19.901 -0.032 43.518 1.00 92.44 212 VAL A O 1
ATOM 1653 N N . ASN A 1 213 ? -20.806 -1.861 44.413 1.00 92.62 213 ASN A N 1
ATOM 1654 C CA . ASN A 1 213 ? -20.409 -1.483 45.768 1.00 92.62 213 ASN A CA 1
ATOM 1655 C C . ASN A 1 213 ? -18.919 -1.822 45.980 1.00 92.62 213 ASN A C 1
ATOM 1657 O O . ASN A 1 213 ? -18.588 -3.007 46.063 1.00 92.62 213 ASN A O 1
ATOM 1661 N N . PRO A 1 214 ? -18.020 -0.831 46.140 1.00 91.19 214 PRO A N 1
ATOM 1662 C CA . PRO A 1 214 ? -16.589 -1.094 46.301 1.00 91.19 214 PRO A CA 1
ATOM 1663 C C . PRO A 1 214 ? -16.231 -1.679 47.686 1.00 91.19 214 PRO A C 1
ATOM 1665 O O . PRO A 1 214 ? -15.071 -2.027 47.927 1.00 91.19 214 PRO A O 1
ATOM 1668 N N . GLN A 1 215 ? -17.200 -1.796 48.607 1.00 94.44 215 GLN A N 1
ATOM 1669 C CA . GLN A 1 215 ? -17.027 -2.198 50.014 1.00 94.44 215 GLN A CA 1
ATOM 1670 C C . GLN A 1 215 ? -16.069 -1.286 50.801 1.00 94.44 215 GLN A C 1
ATOM 1672 O O . GLN A 1 215 ? -15.452 -1.703 51.778 1.00 94.44 215 GLN A O 1
ATOM 1677 N N . THR A 1 216 ? -15.925 -0.038 50.358 1.00 90.38 216 THR A N 1
ATOM 1678 C CA . THR A 1 216 ? -15.115 1.004 50.996 1.00 90.38 216 THR A CA 1
ATOM 1679 C C . THR A 1 216 ? -15.712 2.378 50.676 1.00 90.38 216 THR A C 1
ATOM 1681 O O . THR A 1 216 ? -16.321 2.529 49.615 1.00 90.38 216 THR A O 1
ATOM 1684 N N . PRO A 1 217 ? -15.582 3.388 51.552 1.00 88.06 217 PRO A N 1
ATOM 1685 C CA . PRO A 1 217 ? -16.073 4.730 51.259 1.00 88.06 217 PRO A CA 1
ATOM 1686 C C . PRO A 1 217 ? -15.450 5.327 49.990 1.00 88.06 217 PRO A C 1
ATOM 1688 O O . PRO A 1 217 ? -14.260 5.152 49.725 1.00 88.06 217 PRO A O 1
ATOM 1691 N N . VAL A 1 218 ? -16.259 6.061 49.225 1.00 83.69 218 VAL A N 1
ATOM 1692 C CA . VAL A 1 218 ? -15.807 6.830 48.058 1.00 83.69 218 VAL A CA 1
ATOM 1693 C C . VAL A 1 218 ? -15.110 8.101 48.537 1.00 83.69 218 VAL A C 1
ATOM 1695 O O . VAL A 1 218 ? -15.625 8.813 49.398 1.00 83.69 218 VAL A O 1
ATOM 1698 N N . THR A 1 219 ? -13.922 8.368 47.997 1.00 82.06 219 THR A N 1
ATOM 1699 C CA . THR A 1 219 ? -13.105 9.530 48.382 1.00 82.06 219 THR A CA 1
ATOM 1700 C C . THR A 1 219 ? -13.590 10.817 47.719 1.00 82.06 219 THR A C 1
ATOM 1702 O O . THR A 1 219 ? -14.131 10.782 46.620 1.00 82.06 219 THR A O 1
ATOM 1705 N N . GLU A 1 220 ? -13.356 11.974 48.345 1.00 77.19 220 GLU A N 1
ATOM 1706 C CA . GLU A 1 220 ? -13.793 13.278 47.815 1.00 77.19 220 GLU A CA 1
ATOM 1707 C C . GLU A 1 220 ? -13.266 13.552 46.392 1.00 77.19 220 GLU A C 1
ATOM 1709 O O . GLU A 1 220 ? -14.008 13.995 45.516 1.00 77.19 220 GLU A O 1
ATOM 1714 N N . GLY A 1 221 ? -12.012 13.169 46.121 1.00 72.62 221 GLY A N 1
ATOM 1715 C CA . GLY A 1 221 ? -11.388 13.300 44.800 1.00 72.62 221 GLY A CA 1
ATOM 1716 C C . GLY A 1 221 ? -12.070 12.496 43.685 1.00 72.62 221 GLY A C 1
ATOM 1717 O O . GLY A 1 221 ? -11.883 12.815 42.515 1.00 72.62 221 GLY A O 1
ATOM 1718 N N . ALA A 1 222 ? -12.889 11.495 44.019 1.00 70.81 222 ALA A N 1
ATOM 1719 C CA . ALA A 1 222 ? -13.680 10.742 43.048 1.00 70.81 222 ALA A CA 1
ATOM 1720 C C . ALA A 1 222 ? -14.974 11.467 42.630 1.00 70.81 222 ALA A C 1
ATOM 1722 O O . ALA A 1 222 ? -15.517 11.168 41.570 1.00 70.81 222 ALA A O 1
ATOM 1723 N N . PHE A 1 223 ? -15.466 12.431 43.415 1.00 67.44 223 PHE A N 1
ATOM 1724 C CA . PHE A 1 223 ? -16.694 13.173 43.097 1.00 67.44 223 PHE A CA 1
ATOM 1725 C C . PHE A 1 223 ? -16.455 14.359 42.154 1.00 67.44 223 PHE A C 1
ATOM 1727 O O . PHE A 1 223 ? -17.365 14.754 41.431 1.00 67.44 223 PHE A O 1
ATOM 1734 N N . GLY A 1 224 ? -15.235 14.908 42.116 1.00 60.50 224 GLY A N 1
ATOM 1735 C CA . GLY A 1 224 ? -14.899 16.088 41.306 1.00 60.50 224 GLY A CA 1
ATOM 1736 C C . GLY A 1 224 ? -14.988 15.884 39.788 1.00 60.50 224 GLY A C 1
ATOM 1737 O O . GLY A 1 224 ? -15.143 16.857 39.057 1.00 60.50 224 GLY A O 1
ATOM 1738 N N . ASN A 1 225 ? -14.949 14.631 39.321 1.00 57.12 225 ASN A N 1
ATOM 1739 C CA . ASN A 1 225 ? -14.913 14.284 37.897 1.00 57.12 225 ASN A CA 1
ATOM 1740 C C . ASN A 1 225 ? -16.119 13.439 37.443 1.00 57.12 225 ASN A C 1
ATOM 1742 O O . ASN A 1 225 ? -16.115 12.953 36.316 1.00 57.12 225 ASN A O 1
ATOM 1746 N N . ARG A 1 226 ? -17.132 13.210 38.299 1.00 62.00 226 ARG A N 1
ATOM 1747 C CA . ARG A 1 226 ? -18.138 12.150 38.080 1.00 62.00 226 ARG A CA 1
ATOM 1748 C C . ARG A 1 226 ? -19.574 12.577 38.354 1.00 62.00 226 ARG A C 1
ATOM 1750 O O . ARG A 1 226 ? -19.842 13.411 39.210 1.00 62.00 226 ARG A O 1
ATOM 1757 N N . ARG A 1 227 ? -20.528 11.918 37.683 1.00 56.19 227 ARG A N 1
ATOM 1758 C CA . ARG A 1 227 ? -21.980 12.039 37.938 1.00 56.19 227 ARG A CA 1
ATOM 1759 C C . ARG A 1 227 ? -22.474 11.209 39.133 1.00 56.19 227 ARG A C 1
ATOM 1761 O O . ARG A 1 227 ? -23.680 11.030 39.296 1.00 56.19 227 ARG A O 1
ATOM 1768 N N . VAL A 1 228 ? -21.583 10.730 40.000 1.00 53.69 228 VAL A N 1
ATOM 1769 C CA . VAL A 1 228 ? -21.991 10.010 41.211 1.00 53.69 228 VAL A CA 1
ATOM 1770 C C . VAL A 1 228 ? -22.477 11.028 42.230 1.00 53.69 228 VAL A C 1
ATOM 1772 O O . VAL A 1 228 ? -21.698 11.784 42.803 1.00 53.69 228 VAL A O 1
ATOM 1775 N N . ARG A 1 229 ? -23.791 11.074 42.456 1.00 46.91 229 ARG A N 1
ATOM 1776 C CA . ARG A 1 229 ? -24.347 11.892 43.534 1.00 46.91 229 ARG A CA 1
ATOM 1777 C C . ARG A 1 229 ? -23.916 11.283 44.862 1.00 46.91 229 ARG A C 1
ATOM 1779 O O . ARG A 1 229 ? -24.190 10.114 45.123 1.00 46.91 229 ARG A O 1
ATOM 1786 N N . ALA A 1 230 ? -23.265 12.080 45.704 1.00 47.38 230 ALA A N 1
ATOM 1787 C CA . ALA A 1 230 ? -23.115 11.735 47.106 1.00 47.38 230 ALA A CA 1
ATOM 1788 C C . ALA A 1 230 ? -24.516 11.474 47.679 1.00 47.38 230 ALA A C 1
ATOM 1790 O O . ALA A 1 230 ? -25.388 12.346 47.619 1.00 47.38 230 ALA A O 1
ATOM 1791 N N . PHE A 1 231 ? -24.753 10.275 48.212 1.00 46.47 231 PHE A N 1
ATOM 1792 C CA . PHE A 1 231 ? -25.871 10.106 49.131 1.00 46.47 231 PHE A CA 1
ATOM 1793 C C . PHE A 1 231 ? -25.601 11.031 50.323 1.00 46.47 231 PHE A C 1
ATOM 1795 O O . PHE A 1 231 ? -24.478 11.002 50.840 1.00 46.47 231 PHE A O 1
ATOM 1802 N N . PRO A 1 232 ? -26.563 11.874 50.745 1.00 36.47 232 PRO A N 1
ATOM 1803 C CA . PRO A 1 232 ? -26.338 12.769 51.865 1.00 36.47 232 PRO A CA 1
ATOM 1804 C C . PRO A 1 232 ? -25.972 11.926 53.084 1.00 36.47 232 PRO A C 1
ATOM 1806 O O . PRO A 1 232 ? -26.763 11.098 53.539 1.00 36.47 232 PRO A O 1
ATOM 1809 N N . GLN A 1 233 ? -24.760 12.113 53.604 1.00 44.59 233 GLN A N 1
ATOM 1810 C CA . GLN A 1 233 ? -24.445 11.618 54.931 1.00 44.59 233 GLN A CA 1
ATOM 1811 C C . GLN A 1 233 ? -25.245 12.450 55.927 1.00 44.59 233 GLN A C 1
ATOM 1813 O O . GLN A 1 233 ? -24.986 13.637 56.101 1.00 44.59 233 GLN A O 1
ATOM 1818 N N . GLY A 1 234 ? -26.227 11.816 56.561 1.00 38.66 234 GLY A N 1
ATOM 1819 C CA . GLY A 1 234 ? -26.919 12.388 57.705 1.00 38.66 234 GLY A CA 1
ATOM 1820 C C . GLY A 1 234 ? -28.419 12.182 57.669 1.00 38.66 234 GLY A C 1
ATOM 1821 O O . GLY A 1 234 ? -29.153 13.110 57.363 1.00 38.66 234 GLY A O 1
ATOM 1822 N N . ILE A 1 235 ? -28.869 11.007 58.107 1.00 35.47 235 ILE A N 1
ATOM 1823 C CA . ILE A 1 235 ? -29.959 10.966 59.083 1.00 35.47 235 ILE A CA 1
ATOM 1824 C C . ILE A 1 235 ? -29.595 9.880 60.095 1.00 35.47 235 ILE A C 1
ATOM 1826 O O . ILE A 1 235 ? -29.832 8.694 59.887 1.00 35.47 235 ILE A O 1
ATOM 1830 N N . GLY A 1 236 ? -28.944 10.297 61.180 1.00 38.28 236 GLY A N 1
ATOM 1831 C CA . GLY A 1 236 ? -29.002 9.547 62.425 1.00 38.28 236 GLY A CA 1
ATOM 1832 C C . GLY A 1 236 ? -30.439 9.624 62.924 1.00 38.28 236 GLY A C 1
ATOM 1833 O O . GLY A 1 236 ? -30.829 10.612 63.534 1.00 38.28 236 GLY A O 1
ATOM 1834 N N . GLY A 1 237 ? -31.231 8.617 62.587 1.00 30.25 237 GLY A N 1
ATOM 1835 C CA . GLY A 1 237 ? -32.534 8.348 63.172 1.00 30.25 237 GLY A CA 1
ATOM 1836 C C . GLY A 1 237 ? -32.569 6.862 63.474 1.00 30.25 237 GLY A C 1
ATOM 1837 O O . GLY A 1 237 ? -32.352 6.049 62.577 1.00 30.25 237 GLY A O 1
ATOM 1838 N N . GLU A 1 238 ? -32.741 6.517 64.747 1.00 32.44 238 GLU A N 1
ATOM 1839 C CA . GLU A 1 238 ? -32.909 5.135 65.188 1.00 32.44 238 GLU A CA 1
ATOM 1840 C C . GLU A 1 238 ? -34.011 4.416 64.389 1.00 32.44 238 GLU A C 1
ATOM 1842 O O . GLU A 1 238 ? -34.972 5.053 63.947 1.00 32.44 238 GLU A O 1
ATOM 1847 N N . PRO A 1 239 ? -33.918 3.087 64.207 1.00 36.00 239 PRO A N 1
ATOM 1848 C CA . PRO A 1 239 ? -34.979 2.334 63.561 1.00 36.00 239 PRO A CA 1
ATOM 1849 C C . PRO A 1 239 ? -36.206 2.266 64.483 1.00 36.00 239 PRO A C 1
ATOM 1851 O O . PRO A 1 239 ? -36.264 1.458 65.411 1.00 36.00 239 PRO A O 1
ATOM 1854 N N . GLU A 1 240 ? -37.222 3.084 64.203 1.00 33.28 240 GLU A N 1
ATOM 1855 C CA . GLU A 1 240 ? -38.568 2.868 64.733 1.00 33.28 240 GLU A CA 1
ATOM 1856 C C . GLU A 1 240 ? -39.140 1.560 64.162 1.00 33.28 240 GLU A C 1
ATOM 1858 O O . GLU A 1 240 ? -39.530 1.458 63.002 1.00 33.28 240 GLU A O 1
ATOM 1863 N N . GLY A 1 241 ? -39.156 0.542 65.023 1.00 31.41 241 GLY A N 1
ATOM 1864 C CA . GLY A 1 241 ? -40.176 -0.499 65.127 1.00 31.41 241 GLY A CA 1
ATOM 1865 C C . GLY A 1 241 ? -40.711 -1.127 63.837 1.00 31.41 241 GLY A C 1
ATOM 1866 O O . GLY A 1 241 ? -41.745 -0.713 63.315 1.00 31.41 241 GLY A O 1
ATOM 1867 N N . LEU A 1 242 ? -40.149 -2.283 63.465 1.00 31.97 242 LEU A N 1
ATOM 1868 C CA . LEU A 1 242 ? -40.905 -3.314 62.751 1.00 31.97 242 LEU A CA 1
ATOM 1869 C C . LEU A 1 242 ? -42.106 -3.734 63.622 1.00 31.97 242 LEU A C 1
ATOM 1871 O O . LEU A 1 242 ? -41.980 -4.545 64.541 1.00 31.97 242 LEU A O 1
ATOM 1875 N N . ARG A 1 243 ? -43.297 -3.200 63.334 1.00 34.53 243 ARG A N 1
ATOM 1876 C CA . ARG A 1 243 ? -44.548 -3.830 63.763 1.00 34.53 243 ARG A CA 1
ATOM 1877 C C . ARG A 1 243 ? -44.890 -4.935 62.776 1.00 34.53 243 ARG A C 1
ATOM 1879 O O . ARG A 1 243 ? -45.230 -4.685 61.624 1.00 34.53 243 ARG A O 1
ATOM 1886 N N . HIS A 1 244 ? -44.818 -6.165 63.270 1.00 37.03 244 HIS A N 1
ATOM 1887 C CA . HIS A 1 244 ? -45.465 -7.317 62.664 1.00 37.03 244 HIS A CA 1
ATOM 1888 C C . HIS A 1 244 ? -46.938 -7.012 62.362 1.00 37.03 244 HIS A C 1
ATOM 1890 O O . HIS A 1 244 ? -47.687 -6.617 63.254 1.00 37.03 244 HIS A O 1
ATOM 1896 N N . SER A 1 245 ? -47.377 -7.309 61.142 1.00 33.34 245 SER A N 1
ATOM 1897 C CA . SER A 1 245 ? -48.754 -7.739 60.918 1.00 33.34 245 SER A CA 1
ATOM 1898 C C . SER A 1 245 ? -48.730 -9.017 60.089 1.00 33.34 245 SER A C 1
ATOM 1900 O O . SER A 1 245 ? -48.193 -9.071 58.987 1.00 33.34 245 SER A O 1
ATOM 1902 N N . ARG A 1 246 ? -49.234 -10.080 60.718 1.00 34.75 246 ARG A N 1
ATOM 1903 C CA . ARG A 1 246 ? -49.670 -11.304 60.060 1.00 34.75 246 ARG A CA 1
ATOM 1904 C C . ARG A 1 246 ? -50.952 -10.987 59.292 1.00 34.75 246 ARG A C 1
ATOM 1906 O O . ARG A 1 246 ? -51.867 -10.430 59.899 1.00 34.75 246 ARG A O 1
ATOM 1913 N N . ALA A 1 247 ? -51.030 -11.438 58.049 1.00 39.03 247 ALA A N 1
ATOM 1914 C CA . ALA A 1 247 ? -52.151 -12.207 57.514 1.00 39.03 247 ALA A CA 1
ATOM 1915 C C . ALA A 1 247 ? -51.621 -13.028 56.335 1.00 39.03 247 ALA A C 1
ATOM 1917 O O . ALA A 1 247 ? -50.898 -12.430 55.508 1.00 39.03 247 ALA A O 1
#

Foldseek 3Di:
DDWLVVLCVLLLADSVLSVLCVLLVLFDAPDWDWDFDWDDPVTDTDIDITGHGDPVSSVCVVVDPPDPSVQRNVADPPGDGPSVVSSVVRDGLVRLVVVLQVVVCVVQVWDKDWDQDVVVQAIEIATAADLVRPPPQVNSVVVQCVDSSRVSCVVRYDYQDPVRVVNSVLSPLLHFPNHWDWDFAALDPPHATQWIWIARNNPRHTPDTDGDDSVDHRDPVSVVVDPDDPPDPDDPDDDPDDDDDDD